Protein AF-A0A183ALU9-F1 (afdb_monomer_lite)

Radius of gyration: 61.9 Å; chains: 1; bounding box: 111×71×195 Å

Secondary structure (DSSP, 8-state):
-PPPTTHHHHHHHHTTTS--------HHHHHHHHHHHHHHHHHHHHHHHHHHHHHHHHHHHHHHHHHHHHHHHHHHHHHHHHHHHHHHHHT-----HHHHHHHHHHHHHHHHHHHHHHHHHHHHHHHHHHHHHHHHHHHHHHHHHHHHHHHHHHHHHHHHHHHHHHHHHHHHHHHHHHHHHHHHHHHHHHHHHHTT--HHHHTTS-HHHHHHHHHHHHHHHHHSHHHHHHHHHHHHHHHHHHHHHHHHHHHHHHHHHHHHHHHHHHHHHHHHT-

Structure (mmCIF, N/CA/C/O backbone):
data_AF-A0A183ALU9-F1
#
_entry.id   AF-A0A183ALU9-F1
#
loop_
_atom_site.group_PDB
_atom_site.id
_atom_site.type_symbol
_atom_site.label_atom_id
_atom_site.label_alt_id
_atom_site.label_comp_id
_atom_site.label_asym_id
_atom_site.label_entity_id
_atom_site.label_seq_id
_atom_site.pdbx_PDB_ins_code
_atom_site.Cartn_x
_atom_site.Cartn_y
_atom_site.Cartn_z
_atom_site.occupancy
_atom_site.B_iso_or_equiv
_atom_site.auth_seq_id
_atom_site.auth_comp_id
_atom_site.auth_asym_id
_atom_site.auth_atom_id
_atom_site.pdbx_PDB_model_num
ATOM 1 N N . MET A 1 1 ? 22.918 58.499 1.611 1.00 43.59 1 MET A N 1
ATOM 2 C CA . MET A 1 1 ? 22.150 57.280 1.946 1.00 43.59 1 MET A CA 1
ATOM 3 C C . MET A 1 1 ? 20.763 57.435 1.345 1.00 43.59 1 MET A C 1
ATOM 5 O O . MET A 1 1 ? 19.939 58.130 1.920 1.00 43.59 1 MET A O 1
ATOM 9 N N . ALA A 1 2 ? 20.558 56.915 0.135 1.00 44.44 2 ALA A N 1
ATOM 10 C CA . ALA A 1 2 ? 19.303 57.046 -0.601 1.00 44.44 2 ALA A CA 1
ATOM 11 C C . ALA A 1 2 ? 18.531 55.725 -0.492 1.00 44.44 2 ALA A C 1
ATOM 13 O O . ALA A 1 2 ? 19.037 54.677 -0.888 1.00 44.44 2 ALA A O 1
ATOM 14 N N . LEU A 1 3 ? 17.349 55.781 0.120 1.00 47.62 3 LEU A N 1
ATOM 15 C CA . LEU A 1 3 ? 16.439 54.650 0.283 1.00 47.62 3 LEU A CA 1
ATOM 16 C C . LEU A 1 3 ? 15.726 54.332 -1.040 1.00 47.62 3 LEU A C 1
ATOM 18 O O . LEU A 1 3 ? 15.347 55.228 -1.791 1.00 47.62 3 LEU A O 1
ATOM 22 N N . HIS A 1 4 ? 15.565 53.034 -1.301 1.00 45.66 4 HIS A N 1
ATOM 23 C CA . HIS A 1 4 ? 15.047 52.450 -2.539 1.00 45.66 4 HIS A CA 1
ATOM 24 C C . HIS A 1 4 ? 13.530 52.719 -2.713 1.00 45.66 4 HIS A C 1
ATOM 26 O O . HIS A 1 4 ? 12.781 52.667 -1.730 1.00 45.66 4 HIS A O 1
ATOM 32 N N . PRO A 1 5 ? 13.030 52.923 -3.948 1.00 51.56 5 PRO A N 1
ATOM 33 C CA . PRO A 1 5 ? 11.625 53.252 -4.242 1.00 51.56 5 PRO A CA 1
ATOM 34 C C . PRO A 1 5 ? 10.581 52.177 -3.874 1.00 51.56 5 PRO A C 1
ATOM 36 O O . PRO A 1 5 ? 9.387 52.458 -3.888 1.00 51.56 5 PRO A O 1
ATOM 39 N N . VAL A 1 6 ? 10.996 50.967 -3.484 1.00 51.94 6 VAL A N 1
ATOM 40 C CA . VAL A 1 6 ? 10.076 49.879 -3.089 1.00 51.94 6 VAL A CA 1
ATOM 41 C C . VAL A 1 6 ? 9.506 50.101 -1.677 1.00 51.94 6 VAL A C 1
ATOM 43 O O . VAL A 1 6 ? 8.371 49.727 -1.389 1.00 51.94 6 VAL A O 1
ATOM 46 N N . THR A 1 7 ? 10.240 50.799 -0.806 1.00 54.75 7 THR A N 1
ATOM 47 C CA . THR A 1 7 ? 9.843 51.043 0.594 1.00 54.75 7 THR A CA 1
ATOM 48 C C . THR A 1 7 ? 8.715 52.072 0.753 1.00 54.75 7 THR A C 1
ATOM 50 O O . THR A 1 7 ? 7.971 52.016 1.727 1.00 54.75 7 THR A O 1
ATOM 53 N N . LEU A 1 8 ? 8.533 52.978 -0.216 1.00 51.47 8 LEU A N 1
ATOM 54 C CA . LEU A 1 8 ? 7.446 53.971 -0.205 1.00 51.47 8 LEU A CA 1
ATOM 55 C C . LEU A 1 8 ? 6.093 53.384 -0.640 1.00 51.47 8 LEU A C 1
ATOM 57 O O . LEU A 1 8 ? 5.051 53.914 -0.263 1.00 51.47 8 LEU A O 1
ATOM 61 N N . CYS A 1 9 ? 6.086 52.263 -1.367 1.00 51.59 9 CYS A N 1
ATOM 62 C CA . CYS A 1 9 ? 4.849 51.635 -1.835 1.00 51.59 9 CYS A CA 1
ATOM 63 C C . CYS A 1 9 ? 4.143 50.825 -0.727 1.00 51.59 9 CYS A C 1
ATOM 65 O O . CYS A 1 9 ? 2.915 50.807 -0.652 1.00 51.59 9 CYS A O 1
ATOM 67 N N . LEU A 1 10 ? 4.900 50.234 0.209 1.00 48.59 10 LEU A N 1
ATOM 68 C CA . LEU A 1 10 ? 4.328 49.468 1.327 1.00 48.59 10 LEU A CA 1
ATOM 69 C C . LEU A 1 10 ? 3.641 50.337 2.398 1.00 48.59 10 LEU A C 1
ATOM 71 O O . LEU A 1 10 ? 2.732 49.861 3.077 1.00 48.59 10 LEU A O 1
ATOM 75 N N . ILE A 1 11 ? 4.008 51.616 2.527 1.00 52.59 11 ILE A N 1
ATOM 76 C CA . ILE A 1 11 ? 3.412 52.519 3.529 1.00 52.59 11 ILE A CA 1
ATOM 77 C C . ILE A 1 11 ? 2.014 53.010 3.094 1.00 52.59 11 ILE A C 1
ATOM 79 O O . ILE A 1 11 ? 1.136 53.205 3.940 1.00 52.59 11 ILE A O 1
ATOM 83 N N . CYS A 1 12 ? 1.743 53.114 1.788 1.00 48.47 12 CYS A N 1
ATOM 84 C CA . CYS A 1 12 ? 0.409 53.476 1.286 1.00 48.47 12 CYS A CA 1
ATOM 85 C C . CYS A 1 12 ? -0.614 52.331 1.382 1.00 48.47 12 CYS A C 1
ATOM 87 O O . CYS A 1 12 ? -1.805 52.584 1.565 1.00 48.47 12 CYS A O 1
ATOM 89 N N . ILE A 1 13 ? -0.174 51.069 1.318 1.00 51.84 13 ILE A N 1
ATOM 90 C CA . ILE A 1 13 ? -1.087 49.919 1.436 1.00 51.84 13 ILE A CA 1
ATOM 91 C C . ILE A 1 13 ? -1.506 49.703 2.900 1.00 51.84 13 ILE A C 1
ATOM 93 O O . ILE A 1 13 ? -2.669 49.410 3.175 1.00 51.84 13 ILE A O 1
ATOM 97 N N . LEU A 1 14 ? -0.608 49.938 3.864 1.00 45.47 14 LEU A N 1
ATOM 98 C CA . LEU A 1 14 ? -0.905 49.723 5.287 1.00 45.47 14 LEU A CA 1
ATOM 99 C C . LEU A 1 14 ? -1.759 50.827 5.936 1.00 45.47 14 LEU A C 1
ATOM 101 O O . LEU A 1 14 ? -2.336 50.600 6.996 1.00 45.47 14 LEU A O 1
ATOM 105 N N . THR A 1 15 ? -1.910 51.991 5.301 1.00 44.50 15 THR A N 1
ATOM 106 C CA . THR A 1 15 ? -2.751 53.091 5.816 1.00 44.50 15 THR A CA 1
ATOM 107 C C . THR A 1 15 ? -4.199 53.053 5.320 1.00 44.50 15 THR A C 1
ATOM 109 O O . THR A 1 15 ? -5.054 53.718 5.901 1.00 44.50 15 THR A O 1
ATOM 112 N N . SER A 1 16 ? -4.518 52.214 4.327 1.00 41.03 16 SER A N 1
ATOM 113 C CA . SER A 1 16 ? -5.890 52.067 3.810 1.00 41.03 16 SER A CA 1
ATOM 114 C C . SER A 1 16 ? -6.729 51.013 4.550 1.00 41.03 16 SER A C 1
ATOM 116 O O . SER A 1 16 ? -7.928 50.914 4.313 1.00 41.03 16 SER A O 1
ATOM 118 N N . SER A 1 17 ? -6.138 50.255 5.484 1.00 42.44 17 SER A N 1
ATOM 119 C CA . SER A 1 17 ? -6.827 49.172 6.215 1.00 42.44 17 SER A CA 1
ATOM 120 C C . SER A 1 17 ? -7.509 49.620 7.520 1.00 42.44 17 SER A C 1
ATOM 122 O O . SER A 1 17 ? -7.957 48.799 8.316 1.00 42.44 17 SER A O 1
ATOM 124 N N . ALA A 1 18 ? -7.597 50.929 7.772 1.00 48.00 18 ALA A N 1
ATOM 125 C CA . ALA A 1 18 ? -8.164 51.470 9.004 1.00 48.00 18 ALA A CA 1
ATOM 126 C C . ALA A 1 18 ? -9.236 52.527 8.726 1.00 48.00 18 ALA A C 1
ATOM 128 O O . ALA A 1 18 ? -9.035 53.701 9.032 1.00 48.00 18 ALA A O 1
ATOM 129 N N . ARG A 1 19 ? -10.386 52.114 8.171 1.00 44.53 19 ARG A N 1
ATOM 130 C CA . ARG A 1 19 ? -11.695 52.753 8.417 1.00 44.53 19 ARG A CA 1
ATOM 131 C C . ARG A 1 19 ? -12.842 52.021 7.713 1.00 44.53 19 ARG A C 1
ATOM 133 O O . ARG A 1 19 ? -12.725 51.690 6.544 1.00 44.53 19 ARG A O 1
ATOM 140 N N . LEU A 1 20 ? -13.966 51.950 8.440 1.00 40.62 20 LEU A N 1
ATOM 141 C CA . LEU A 1 20 ? -15.349 51.650 8.019 1.00 40.62 20 LEU A CA 1
ATOM 142 C C . LEU A 1 20 ? -15.700 50.150 8.058 1.00 40.62 20 LEU A C 1
ATOM 144 O O . LEU A 1 20 ? -15.260 49.377 7.223 1.00 40.62 20 LEU A O 1
ATOM 148 N N . SER A 1 21 ? -16.372 49.626 9.092 1.00 40.91 21 SER A N 1
ATOM 149 C CA . SER A 1 21 ? -17.742 49.931 9.557 1.00 40.91 21 SER A CA 1
ATOM 150 C C . SER A 1 21 ? -18.782 49.928 8.430 1.00 40.91 21 SER A C 1
ATOM 152 O O . SER A 1 21 ? -18.992 50.949 7.792 1.00 40.91 21 SER A O 1
ATOM 154 N N . SER A 1 22 ? -19.455 48.781 8.297 1.00 47.12 22 SER A N 1
ATOM 155 C CA . SER A 1 22 ? -20.915 48.601 8.196 1.00 47.12 22 SER A CA 1
ATOM 156 C C . SER A 1 22 ? -21.730 49.443 7.188 1.00 47.12 22 SER A C 1
ATOM 158 O O . SER A 1 22 ? -21.921 50.635 7.400 1.00 47.12 22 SER A O 1
ATOM 160 N N . GLN A 1 23 ? -22.392 48.721 6.258 1.00 42.75 23 GLN A N 1
ATOM 161 C CA . GLN A 1 23 ? -23.492 49.082 5.318 1.00 42.75 23 GLN A CA 1
ATOM 162 C C . GLN A 1 23 ? -23.099 49.587 3.910 1.00 42.75 23 GLN A C 1
ATOM 164 O O . GLN A 1 23 ? -22.054 50.204 3.751 1.00 42.75 23 GLN A O 1
ATOM 169 N N . PRO A 1 24 ? -24.001 49.499 2.906 1.00 47.06 24 PRO A N 1
ATOM 170 C CA . PRO A 1 24 ? -24.775 48.363 2.401 1.00 47.06 24 PRO A CA 1
ATOM 171 C C . PRO A 1 24 ? -24.293 47.960 0.979 1.00 47.06 24 PRO A C 1
ATOM 173 O O . PRO A 1 24 ? -23.381 48.546 0.407 1.00 47.06 24 PRO A O 1
ATOM 176 N N . ILE A 1 25 ? -24.891 46.915 0.413 1.00 55.22 25 ILE A N 1
ATOM 177 C CA . ILE A 1 25 ? -24.495 46.218 -0.824 1.00 55.22 25 ILE A CA 1
ATOM 178 C C . ILE A 1 25 ? -24.412 47.172 -2.046 1.00 55.22 25 ILE A C 1
ATOM 180 O O . ILE A 1 25 ? -25.435 47.626 -2.554 1.00 55.22 25 ILE A O 1
ATOM 184 N N . ASN A 1 26 ? -23.199 47.423 -2.565 1.00 52.62 26 ASN A N 1
ATOM 185 C CA . ASN A 1 26 ? -22.946 48.133 -3.831 1.00 52.62 26 ASN A CA 1
ATOM 186 C C . ASN A 1 26 ? -22.826 47.128 -4.994 1.00 52.62 26 ASN A C 1
ATOM 188 O O . ASN A 1 26 ? -21.734 46.708 -5.374 1.00 52.62 26 ASN A O 1
ATOM 192 N N . VAL A 1 27 ? -23.973 46.708 -5.534 1.00 56.44 27 VAL A N 1
ATOM 193 C CA . VAL A 1 27 ? -24.065 45.705 -6.616 1.00 56.44 27 VAL A CA 1
ATOM 194 C C . VAL A 1 27 ? -23.422 46.199 -7.925 1.00 56.44 27 VAL A C 1
ATOM 196 O O . VAL A 1 27 ? -22.842 45.407 -8.659 1.00 56.44 27 VAL A O 1
ATOM 199 N N . ASN A 1 28 ? -23.454 47.509 -8.198 1.00 61.94 28 ASN A N 1
ATOM 200 C CA . ASN A 1 28 ? -23.016 48.087 -9.476 1.00 61.94 28 ASN A CA 1
ATOM 201 C C . ASN A 1 28 ? -21.479 48.162 -9.609 1.00 61.94 28 ASN A C 1
ATOM 203 O O . ASN A 1 28 ? -20.918 47.848 -10.657 1.00 61.94 28 ASN A O 1
ATOM 207 N N . GLY A 1 29 ? -20.779 48.513 -8.523 1.00 59.56 29 GLY A N 1
ATOM 208 C CA . GLY A 1 29 ? -19.311 48.518 -8.497 1.00 59.56 29 GLY A CA 1
ATOM 209 C C . GLY A 1 29 ? -18.708 47.114 -8.605 1.00 59.56 29 GLY A C 1
ATOM 210 O O . GLY A 1 29 ? -17.723 46.919 -9.313 1.00 59.56 29 GLY A O 1
ATOM 211 N N . ASN A 1 30 ? -19.339 46.117 -7.974 1.00 65.19 30 ASN A N 1
ATOM 212 C CA . ASN A 1 30 ? -18.908 44.722 -8.089 1.00 65.19 30 ASN A CA 1
ATOM 213 C C . ASN A 1 30 ? -19.068 44.182 -9.516 1.00 65.19 30 ASN A C 1
ATOM 215 O O . ASN A 1 30 ? -18.160 43.523 -10.010 1.00 65.19 30 ASN A O 1
ATOM 219 N N . GLN A 1 31 ? -20.152 44.526 -10.216 1.00 71.31 31 GLN A N 1
ATOM 220 C CA . GLN A 1 31 ? -20.369 44.099 -11.604 1.00 71.31 31 GLN A CA 1
ATOM 221 C C . GLN A 1 31 ? -19.330 44.674 -12.579 1.00 71.31 31 GLN A C 1
ATOM 223 O O . GLN A 1 31 ? -18.844 43.972 -13.465 1.00 71.31 31 GLN A O 1
ATOM 228 N N . GLN A 1 32 ? -18.944 45.941 -12.408 1.00 75.06 32 GLN A N 1
ATOM 229 C CA . GLN A 1 32 ? -17.896 46.556 -13.230 1.00 75.06 32 GLN A CA 1
ATOM 230 C C . GLN A 1 32 ? -16.505 45.985 -12.925 1.00 75.06 32 GLN A C 1
ATOM 232 O O . GLN A 1 32 ? -15.699 45.798 -13.841 1.00 75.06 32 GLN A O 1
ATOM 237 N N . LEU A 1 33 ? -16.222 45.673 -11.657 1.00 73.56 33 LEU A N 1
ATOM 238 C CA . LEU A 1 33 ? -14.985 45.001 -11.259 1.00 73.56 33 LEU A CA 1
ATOM 239 C C . LEU A 1 33 ? -14.913 43.574 -11.814 1.00 73.56 33 LEU A C 1
ATOM 241 O O . LEU A 1 33 ? -13.861 43.171 -12.299 1.00 73.56 33 LEU A O 1
ATOM 245 N N . GLU A 1 34 ? -16.020 42.832 -11.814 1.00 74.88 34 GLU A N 1
ATOM 246 C CA . GLU A 1 34 ? -16.100 41.506 -12.436 1.00 74.88 34 GLU A CA 1
ATOM 247 C C . GLU A 1 34 ? -15.897 41.565 -13.955 1.00 74.88 34 GLU A C 1
ATOM 249 O O . GLU A 1 34 ? -15.128 40.769 -14.494 1.00 74.88 34 GLU A O 1
ATOM 254 N N . TYR A 1 35 ? -16.492 42.542 -14.648 1.00 80.19 35 TYR A N 1
ATOM 255 C CA . TYR A 1 35 ? -16.272 42.735 -16.087 1.00 80.19 35 TYR A CA 1
ATOM 256 C C . TYR A 1 35 ? -14.812 43.090 -16.408 1.00 80.19 35 TYR A C 1
ATOM 258 O O . TYR A 1 35 ? -14.227 42.579 -17.364 1.00 80.19 35 TYR A O 1
ATOM 266 N N . SER A 1 36 ? -14.195 43.933 -15.577 1.00 78.31 36 SER A N 1
ATOM 267 C CA . SER A 1 36 ? -12.796 44.341 -15.739 1.00 78.31 36 SER A CA 1
ATOM 268 C C . SER A 1 36 ? -11.837 43.176 -15.481 1.00 78.31 36 SER A C 1
ATOM 270 O O . SER A 1 36 ? -10.928 42.959 -16.276 1.00 78.31 36 SER A O 1
ATOM 272 N N . ARG A 1 37 ? -12.101 42.359 -14.452 1.00 82.31 37 ARG A N 1
ATOM 273 C CA . ARG A 1 37 ? -11.368 41.110 -14.171 1.00 82.31 37 ARG A CA 1
ATOM 274 C C . ARG A 1 37 ? -11.532 40.069 -15.277 1.00 82.31 37 ARG A C 1
ATOM 276 O O . ARG A 1 37 ? -10.581 39.370 -15.615 1.00 82.31 37 ARG A O 1
ATOM 283 N N . GLY A 1 38 ? -12.723 39.974 -15.868 1.00 85.69 38 GLY A N 1
ATOM 284 C CA . GLY A 1 38 ? -12.971 39.113 -17.023 1.00 85.69 38 GLY A CA 1
ATOM 285 C C . GLY A 1 38 ? -12.124 39.518 -18.231 1.00 85.69 38 GLY A C 1
ATOM 286 O O . GLY A 1 38 ? -11.485 38.667 -18.849 1.00 85.69 38 GLY A O 1
ATOM 287 N N . ASN A 1 39 ? -12.061 40.817 -18.529 1.00 88.44 39 ASN A N 1
ATOM 288 C CA . ASN A 1 39 ? -11.239 41.344 -19.620 1.00 88.44 39 ASN A CA 1
ATOM 289 C C . ASN A 1 39 ? -9.738 41.189 -19.352 1.00 88.44 39 ASN A C 1
ATOM 291 O O . ASN A 1 39 ? -9.000 40.825 -20.265 1.00 88.44 39 ASN A O 1
ATOM 295 N N . GLU A 1 40 ? -9.296 41.410 -18.114 1.00 87.50 40 GLU A N 1
ATOM 296 C CA . GLU A 1 40 ? -7.919 41.158 -17.680 1.00 87.50 40 GLU A CA 1
ATOM 297 C C . GLU A 1 40 ? -7.532 39.696 -17.936 1.00 87.50 40 GLU A C 1
ATOM 299 O O . GLU A 1 40 ? -6.566 39.436 -18.646 1.00 87.50 40 GLU A O 1
ATOM 304 N N . CYS A 1 41 ? -8.370 38.740 -17.526 1.00 88.75 41 CYS A N 1
ATOM 305 C CA . CYS A 1 41 ? -8.144 37.313 -17.767 1.00 88.75 41 CYS A CA 1
ATOM 306 C C . CYS A 1 41 ? -8.113 36.936 -19.267 1.00 88.75 41 CYS A C 1
ATOM 308 O O . CYS A 1 41 ? -7.410 36.009 -19.680 1.00 88.75 41 CYS A O 1
ATOM 310 N N . VAL A 1 42 ? -8.886 37.621 -20.118 1.00 93.62 42 VAL A N 1
ATOM 311 C CA . VAL A 1 42 ? -8.844 37.417 -21.580 1.00 93.62 42 VAL A CA 1
ATOM 312 C C . VAL A 1 42 ? -7.543 37.962 -22.173 1.00 93.62 42 VAL A C 1
ATOM 314 O O . VAL A 1 42 ? -6.918 37.290 -22.995 1.00 93.62 42 VAL A O 1
ATOM 317 N N . LEU A 1 43 ? -7.119 39.155 -21.754 1.00 91.25 43 LEU A N 1
ATOM 318 C CA . LEU A 1 43 ? -5.875 39.770 -22.215 1.00 91.25 43 LEU A CA 1
ATOM 319 C C . LEU A 1 43 ? -4.652 38.986 -21.740 1.00 91.25 43 LEU A C 1
ATOM 321 O O . LEU A 1 43 ? -3.745 38.757 -22.535 1.00 91.25 43 LEU A O 1
ATOM 325 N N . GLU A 1 44 ? -4.654 38.498 -20.500 1.00 91.62 44 GLU A N 1
ATOM 326 C CA . GLU A 1 44 ? -3.613 37.613 -19.982 1.00 91.62 44 GLU A CA 1
ATOM 327 C C . GLU A 1 44 ? -3.494 36.355 -20.836 1.00 91.62 44 GLU A C 1
ATOM 329 O O . GLU A 1 44 ? -2.402 36.046 -21.309 1.00 91.62 44 GLU A O 1
ATOM 334 N N . ARG A 1 45 ? -4.605 35.662 -21.123 1.00 93.56 45 ARG A N 1
ATOM 335 C CA . ARG A 1 45 ? -4.585 34.494 -22.020 1.00 93.56 45 ARG A CA 1
ATOM 336 C C . ARG A 1 45 ? -4.019 34.839 -23.394 1.00 93.56 45 ARG A C 1
ATOM 338 O O . ARG A 1 45 ? -3.184 34.103 -23.910 1.00 93.56 45 ARG A O 1
ATOM 345 N N . ARG A 1 46 ? -4.404 35.985 -23.958 1.00 95.25 46 ARG A N 1
ATOM 346 C CA . ARG A 1 46 ? -3.905 36.421 -25.265 1.00 95.25 46 ARG A CA 1
ATOM 347 C C . ARG A 1 46 ? -2.406 36.733 -25.257 1.00 95.25 46 ARG A C 1
ATOM 349 O O . ARG A 1 46 ? -1.723 36.445 -26.236 1.00 95.25 46 ARG A O 1
ATOM 356 N N . VAL A 1 47 ? -1.890 37.304 -24.172 1.00 94.81 47 VAL A N 1
ATOM 357 C CA . VAL A 1 47 ? -0.453 37.560 -23.991 1.00 94.81 47 VAL A CA 1
ATOM 358 C C . VAL A 1 47 ? 0.323 36.249 -23.878 1.00 94.81 47 VAL A C 1
ATOM 360 O O . VAL A 1 47 ? 1.379 36.129 -24.500 1.00 94.81 47 VAL A O 1
ATOM 363 N N . HIS A 1 48 ? -0.206 35.255 -23.160 1.00 94.50 48 HIS A N 1
ATOM 364 C CA . HIS A 1 48 ? 0.408 33.926 -23.082 1.00 94.50 48 HIS A CA 1
ATOM 365 C C . HIS A 1 48 ? 0.439 33.249 -24.461 1.00 94.50 48 HIS A C 1
ATOM 367 O O . HIS A 1 48 ? 1.510 32.859 -24.913 1.00 94.50 48 HIS A O 1
ATOM 373 N N . GLU A 1 49 ? -0.680 33.234 -25.194 1.00 96.19 49 GLU A N 1
ATOM 374 C CA . GLU A 1 49 ? -0.737 32.685 -26.559 1.00 96.19 49 GLU A CA 1
ATOM 375 C C . GLU A 1 49 ? 0.271 33.350 -27.509 1.00 96.19 49 GLU A C 1
ATOM 377 O O . GLU A 1 49 ? 0.949 32.680 -28.287 1.00 96.19 49 GLU A O 1
ATOM 382 N N . LEU A 1 50 ? 0.371 34.682 -27.486 1.00 94.94 50 LEU A N 1
ATOM 383 C CA . LEU A 1 50 ? 1.320 35.404 -28.336 1.00 94.94 50 LEU A CA 1
ATOM 384 C C . LEU A 1 50 ? 2.773 35.140 -27.927 1.00 94.94 50 LEU A C 1
ATOM 386 O O . LEU A 1 50 ? 3.637 35.071 -28.800 1.00 94.94 50 LEU A O 1
ATOM 390 N N . SER A 1 51 ? 3.036 34.955 -26.633 1.00 95.12 51 SER A N 1
ATOM 391 C CA . SER A 1 51 ? 4.366 34.609 -26.120 1.00 95.12 51 SER A CA 1
ATOM 392 C C . SER A 1 51 ? 4.784 33.202 -26.548 1.00 95.12 51 SER A C 1
ATOM 394 O O . SER A 1 51 ? 5.902 33.023 -27.032 1.00 95.12 51 SER A O 1
ATOM 396 N N . ASP A 1 52 ? 3.873 32.231 -26.473 1.00 95.56 52 ASP A N 1
ATOM 397 C CA . ASP A 1 52 ? 4.108 30.862 -26.939 1.00 95.56 52 ASP A CA 1
ATOM 398 C C . ASP A 1 52 ? 4.345 30.825 -28.453 1.00 95.56 52 ASP A C 1
ATOM 400 O O . ASP A 1 52 ? 5.288 30.194 -28.934 1.00 95.56 52 ASP A O 1
ATOM 404 N N . ASN A 1 53 ? 3.541 31.564 -29.222 1.00 96.44 53 ASN A N 1
ATOM 405 C CA . ASN A 1 53 ? 3.718 31.679 -30.669 1.00 96.44 53 ASN A CA 1
ATOM 406 C C . ASN A 1 53 ? 5.057 32.328 -31.041 1.00 96.44 53 ASN A C 1
ATOM 408 O O . ASN A 1 53 ? 5.728 31.862 -31.963 1.00 96.44 53 ASN A O 1
ATOM 412 N N . LEU A 1 54 ? 5.471 33.375 -30.320 1.00 95.94 54 LEU A N 1
ATOM 413 C CA . LEU A 1 54 ? 6.769 34.014 -30.526 1.00 95.94 54 LEU A CA 1
ATOM 414 C C . LEU A 1 54 ? 7.918 33.047 -30.223 1.00 95.94 54 LEU A C 1
ATOM 416 O O . LEU A 1 54 ? 8.856 32.951 -31.014 1.00 95.94 54 LEU A O 1
ATOM 420 N N . MET A 1 55 ? 7.833 32.307 -29.116 1.00 96.00 55 MET A N 1
ATOM 421 C CA . MET A 1 55 ? 8.836 31.310 -28.740 1.00 96.00 55 MET A CA 1
ATOM 422 C C . MET A 1 55 ? 8.938 30.200 -29.795 1.00 96.00 55 MET A C 1
ATOM 424 O O . MET A 1 55 ? 10.037 29.853 -30.231 1.00 96.00 55 MET A O 1
ATOM 428 N N . ASN A 1 56 ? 7.801 29.694 -30.276 1.00 96.00 56 ASN A N 1
ATOM 429 C CA . ASN A 1 56 ? 7.760 28.681 -31.331 1.00 96.00 56 ASN A CA 1
ATOM 430 C C . ASN A 1 56 ? 8.366 29.190 -32.645 1.00 96.00 56 ASN A C 1
ATOM 432 O O . ASN A 1 56 ? 9.173 28.493 -33.259 1.00 96.00 56 ASN A O 1
ATOM 436 N N . ALA A 1 57 ? 8.046 30.421 -33.052 1.00 95.38 57 ALA A N 1
ATOM 437 C CA . ALA A 1 57 ? 8.636 31.034 -34.239 1.00 95.38 57 ALA A CA 1
ATOM 438 C C . ALA A 1 57 ? 10.159 31.213 -34.095 1.00 95.38 57 ALA A C 1
ATOM 440 O O . ALA A 1 57 ? 10.906 30.943 -35.032 1.00 95.38 57 ALA A O 1
ATOM 441 N N . GLN A 1 58 ? 10.645 31.605 -32.913 1.00 96.19 58 GLN A N 1
ATOM 442 C CA . GLN A 1 58 ? 12.082 31.716 -32.639 1.00 96.19 58 GLN A CA 1
ATOM 443 C C . GLN A 1 58 ? 12.801 30.363 -32.701 1.00 96.19 58 GLN A C 1
ATOM 445 O O . GLN A 1 58 ? 13.919 30.289 -33.214 1.00 96.19 58 GLN A O 1
ATOM 450 N N . LEU A 1 59 ? 12.177 29.290 -32.206 1.00 95.25 59 LEU A N 1
ATOM 451 C CA . LEU A 1 59 ? 12.722 27.936 -32.324 1.00 95.25 59 LEU A CA 1
ATOM 452 C C . LEU A 1 59 ? 12.792 27.488 -33.788 1.00 95.25 59 LEU A C 1
ATOM 454 O O . LEU A 1 59 ? 13.839 27.014 -34.222 1.00 95.25 59 LEU A O 1
ATOM 458 N N . GLN A 1 60 ? 11.735 27.730 -34.564 1.00 96.00 60 GLN A N 1
ATOM 459 C CA . GLN A 1 60 ? 11.712 27.414 -35.994 1.00 96.00 60 GLN A CA 1
ATOM 460 C C . GLN A 1 60 ? 12.780 28.178 -36.782 1.00 96.00 60 GLN A C 1
ATOM 462 O O . GLN A 1 60 ? 13.446 27.587 -37.628 1.00 96.00 60 GLN A O 1
ATOM 467 N N . ILE A 1 61 ? 12.990 29.467 -36.489 1.00 96.06 61 ILE A N 1
ATOM 468 C CA . ILE A 1 61 ? 14.061 30.256 -37.117 1.00 96.06 61 ILE A CA 1
ATOM 469 C C . ILE A 1 61 ? 15.423 29.626 -36.822 1.00 96.06 61 ILE A C 1
ATOM 471 O O . ILE A 1 61 ? 16.201 29.404 -37.746 1.00 96.06 61 ILE A O 1
ATOM 475 N N . ARG A 1 62 ? 15.693 29.261 -35.563 1.00 95.50 62 ARG A N 1
ATOM 476 C CA . ARG A 1 62 ? 16.959 28.614 -35.185 1.00 95.50 62 ARG A CA 1
ATOM 477 C C . ARG A 1 62 ? 17.159 27.269 -35.879 1.00 95.50 62 ARG A C 1
ATOM 479 O O . ARG A 1 62 ? 18.281 26.943 -36.256 1.00 95.50 62 ARG A O 1
ATOM 486 N N . ASP A 1 63 ? 16.101 26.484 -36.050 1.00 95.75 63 ASP A N 1
ATOM 487 C CA . ASP A 1 63 ? 16.180 25.210 -36.767 1.00 95.75 63 ASP A CA 1
ATOM 488 C C . ASP A 1 63 ? 16.453 25.411 -38.261 1.00 95.75 63 ASP A C 1
ATOM 490 O O . ASP A 1 63 ? 17.322 24.738 -38.818 1.00 95.75 63 ASP A O 1
ATOM 494 N N . LEU A 1 64 ? 15.794 26.381 -38.899 1.00 94.75 64 LEU A N 1
ATOM 495 C CA . LEU A 1 64 ? 16.045 26.730 -40.299 1.00 94.75 64 LEU A CA 1
ATOM 496 C C . LEU A 1 64 ? 17.460 27.286 -40.511 1.00 94.75 64 LEU A C 1
ATOM 498 O O . LEU A 1 64 ? 18.114 26.934 -41.491 1.00 94.75 64 LEU A O 1
ATOM 502 N N . GLU A 1 65 ? 17.973 28.102 -39.588 1.00 95.12 65 GLU A N 1
ATOM 503 C CA . GLU A 1 65 ? 19.356 28.595 -39.623 1.00 95.12 65 GLU A CA 1
ATOM 504 C C . GLU A 1 65 ? 20.371 27.447 -39.546 1.00 95.12 65 GLU A C 1
ATOM 506 O O . GLU A 1 65 ? 21.344 27.435 -40.305 1.00 95.12 65 GLU A O 1
ATOM 511 N N . ARG A 1 66 ? 20.128 26.447 -38.686 1.00 94.56 66 ARG A N 1
ATOM 512 C CA . ARG A 1 66 ? 20.967 25.239 -38.607 1.00 94.56 66 ARG A CA 1
ATOM 513 C C . ARG A 1 66 ? 20.924 24.437 -39.902 1.00 94.56 66 ARG A C 1
ATOM 515 O O . ARG A 1 66 ? 21.979 24.060 -40.408 1.00 94.56 66 ARG A O 1
ATOM 522 N N . GLN A 1 67 ? 19.733 24.210 -40.455 1.00 94.38 67 GLN A N 1
ATOM 523 C CA . GLN A 1 67 ? 19.572 23.487 -41.720 1.00 94.38 67 GLN A CA 1
ATOM 524 C C . GLN A 1 67 ? 20.290 24.201 -42.872 1.00 94.38 67 GLN A C 1
ATOM 526 O O . GLN A 1 67 ? 20.968 23.563 -43.674 1.00 94.38 67 GLN A O 1
ATOM 531 N N . LEU A 1 68 ? 20.201 25.532 -42.935 1.00 94.88 68 LEU A N 1
ATOM 532 C CA . LEU A 1 68 ? 20.854 26.330 -43.970 1.00 94.88 68 LEU A CA 1
ATOM 533 C C . LEU A 1 68 ? 22.382 26.317 -43.818 1.00 94.88 68 LEU A C 1
ATOM 535 O O . LEU A 1 68 ? 23.095 26.189 -44.815 1.00 94.88 68 LEU A O 1
ATOM 539 N N . ALA A 1 69 ? 22.898 26.403 -42.588 1.00 93.06 69 ALA A N 1
ATOM 540 C CA . ALA A 1 69 ? 24.327 26.258 -42.317 1.00 93.06 69 ALA A CA 1
ATOM 541 C C . ALA A 1 69 ? 24.848 24.874 -42.740 1.00 93.06 69 ALA A C 1
ATOM 543 O O . ALA A 1 69 ? 25.893 24.782 -43.384 1.00 93.06 69 ALA A O 1
ATOM 544 N N . GLN A 1 70 ? 24.089 23.816 -42.449 1.00 93.00 70 GLN A N 1
ATOM 545 C CA . GLN A 1 70 ? 24.434 22.455 -42.847 1.00 93.00 70 GLN A CA 1
ATOM 546 C C . GLN A 1 70 ? 24.436 22.287 -44.375 1.00 93.00 70 GLN A C 1
ATOM 548 O O . GLN A 1 70 ? 25.420 21.810 -44.935 1.00 93.00 70 GLN A O 1
ATOM 553 N N . ALA A 1 71 ? 23.401 22.769 -45.066 1.00 91.62 71 ALA A N 1
ATOM 554 C CA . ALA A 1 71 ? 23.326 22.711 -46.527 1.00 91.62 71 ALA A CA 1
ATOM 555 C C . ALA A 1 71 ? 24.463 23.496 -47.210 1.00 91.62 71 ALA A C 1
ATOM 557 O O . ALA A 1 71 ? 24.998 23.065 -48.233 1.00 91.62 71 ALA A O 1
ATOM 558 N N . ARG A 1 72 ? 24.869 24.642 -46.642 1.00 92.94 72 ARG A N 1
ATOM 559 C CA . ARG A 1 72 ? 26.031 25.404 -47.128 1.00 92.94 72 ARG A CA 1
ATOM 560 C C . ARG A 1 72 ? 27.325 24.613 -46.981 1.00 92.94 72 ARG A C 1
ATOM 562 O O . ARG A 1 72 ? 28.075 24.532 -47.948 1.00 92.94 72 ARG A O 1
ATOM 569 N N . HIS A 1 73 ? 27.551 24.005 -45.819 1.00 92.44 73 HIS A N 1
ATOM 570 C CA . HIS A 1 73 ? 28.731 23.180 -45.572 1.00 92.44 73 HIS A CA 1
ATOM 571 C C . HIS A 1 73 ? 28.794 21.974 -46.524 1.00 92.44 73 HIS A C 1
ATOM 573 O O . HIS A 1 73 ? 29.838 21.686 -47.103 1.00 92.44 73 HIS A O 1
ATOM 579 N N . GLU A 1 74 ? 27.673 21.282 -46.738 1.00 89.88 74 GLU A N 1
ATOM 580 C CA . GLU A 1 74 ? 27.590 20.166 -47.688 1.00 89.88 74 GLU A CA 1
ATOM 581 C C . GLU A 1 74 ? 27.882 20.619 -49.129 1.00 89.88 74 GLU A C 1
ATOM 583 O O . GLU A 1 74 ? 28.656 19.976 -49.841 1.00 89.88 74 GLU A O 1
ATOM 588 N N . SER A 1 75 ? 27.323 21.757 -49.554 1.00 90.94 75 SER A N 1
ATOM 589 C CA . SER A 1 75 ? 27.593 22.329 -50.877 1.00 90.94 75 SER A CA 1
ATOM 590 C C . SER A 1 75 ? 29.056 22.743 -51.056 1.00 90.94 75 SER A C 1
ATOM 592 O O . SER A 1 75 ? 29.602 22.580 -52.149 1.00 90.94 75 SER A O 1
ATOM 594 N N . GLU A 1 76 ? 29.684 23.303 -50.022 1.00 91.81 76 GLU A N 1
ATOM 595 C CA . GLU A 1 76 ? 31.094 23.702 -50.039 1.00 91.81 76 GLU A CA 1
ATOM 596 C C . GLU A 1 76 ? 32.002 22.473 -50.140 1.00 91.81 76 GLU A C 1
ATOM 598 O O . GLU A 1 76 ? 32.817 22.397 -51.058 1.00 91.81 76 GLU A O 1
ATOM 603 N N . HIS A 1 77 ? 31.745 21.444 -49.328 1.00 90.69 77 HIS A N 1
ATOM 604 C CA . HIS A 1 77 ? 32.460 20.168 -49.378 1.00 90.69 77 HIS A CA 1
ATOM 605 C C . HIS A 1 77 ? 32.379 19.496 -50.762 1.00 90.69 77 HIS A C 1
ATOM 607 O O . HIS A 1 77 ? 33.377 19.004 -51.290 1.00 90.69 77 HIS A O 1
ATOM 613 N N . VAL A 1 78 ? 31.202 19.501 -51.402 1.00 89.50 78 VAL A N 1
ATOM 614 C CA . VAL A 1 78 ? 31.048 18.985 -52.775 1.00 89.50 78 VAL A CA 1
ATOM 615 C C . VAL A 1 78 ? 31.829 19.828 -53.788 1.00 89.50 78 VAL A C 1
ATOM 617 O O . VAL A 1 78 ? 32.388 19.283 -54.744 1.00 89.50 78 VAL A O 1
ATOM 620 N N . CYS A 1 79 ? 31.870 21.151 -53.610 1.00 86.69 79 CYS A N 1
ATOM 621 C CA . CYS A 1 79 ? 32.623 22.047 -54.485 1.00 86.69 79 CYS A CA 1
ATOM 622 C C . CYS A 1 79 ? 34.134 21.805 -54.366 1.00 86.69 79 CYS A C 1
ATOM 624 O O . CYS A 1 79 ? 34.813 21.711 -55.389 1.00 86.69 79 CYS A O 1
ATOM 626 N N . ASP A 1 80 ? 34.640 21.645 -53.145 1.00 87.44 80 ASP A N 1
ATOM 627 C CA . ASP A 1 80 ? 36.054 21.384 -52.872 1.00 87.44 80 ASP A CA 1
ATOM 628 C C . ASP A 1 80 ? 36.491 20.032 -53.438 1.00 87.44 80 ASP A C 1
ATOM 630 O O . ASP A 1 80 ? 37.428 19.976 -54.234 1.00 87.44 80 ASP A O 1
ATOM 634 N N . MET A 1 81 ? 35.727 18.970 -53.173 1.00 84.94 81 MET A N 1
ATOM 635 C CA . MET A 1 81 ? 35.977 17.643 -53.741 1.00 84.94 81 MET A CA 1
ATOM 636 C C . MET A 1 81 ? 35.981 17.669 -55.281 1.00 84.94 81 MET A C 1
ATOM 638 O O . MET A 1 81 ? 36.829 17.050 -55.924 1.00 84.94 81 MET A O 1
ATOM 642 N N . ARG A 1 82 ? 35.079 18.436 -55.912 1.00 84.19 82 ARG A N 1
ATOM 643 C CA . ARG A 1 82 ? 35.071 18.612 -57.375 1.00 84.19 82 ARG A CA 1
ATOM 644 C C . ARG A 1 82 ? 36.319 19.347 -57.880 1.00 84.19 82 ARG A C 1
ATOM 646 O O . ARG A 1 82 ? 36.844 18.979 -58.932 1.00 84.19 82 ARG A O 1
ATOM 653 N N . ARG A 1 83 ? 36.793 20.378 -57.169 1.00 83.00 83 ARG A N 1
ATOM 654 C CA . ARG A 1 83 ? 38.031 21.091 -57.531 1.00 83.00 83 ARG A CA 1
ATOM 655 C C . ARG A 1 83 ? 39.247 20.177 -57.417 1.00 83.00 83 ARG A C 1
ATOM 657 O O . ARG A 1 83 ? 40.060 20.165 -58.335 1.00 83.00 83 ARG A O 1
ATOM 664 N N . GLU A 1 84 ? 39.344 19.379 -56.357 1.00 79.56 84 GLU A N 1
ATOM 665 C CA . GLU A 1 84 ? 40.433 18.409 -56.174 1.00 79.56 84 GLU A CA 1
ATOM 666 C C . GLU A 1 84 ? 40.489 17.382 -57.315 1.00 79.56 84 GLU A C 1
ATOM 668 O O . GLU A 1 84 ? 41.565 17.112 -57.856 1.00 79.56 84 GLU A O 1
ATOM 673 N N . MET A 1 85 ? 39.331 16.875 -57.747 1.00 73.94 85 MET A N 1
ATOM 674 C CA . MET A 1 85 ? 39.232 15.967 -58.896 1.00 73.94 85 MET A CA 1
ATOM 675 C C . MET A 1 85 ? 39.677 16.635 -60.207 1.00 73.94 85 MET A C 1
ATOM 677 O O . MET A 1 85 ? 40.462 16.060 -60.957 1.00 73.94 85 MET A O 1
ATOM 681 N N . SER A 1 86 ? 39.254 17.879 -60.458 1.00 73.50 86 SER A N 1
ATOM 682 C CA . SER A 1 86 ? 39.630 18.621 -61.671 1.00 73.50 86 SER A CA 1
ATOM 683 C C . SER A 1 86 ? 41.127 18.971 -61.723 1.00 73.50 86 SER A C 1
ATOM 685 O O . SER A 1 86 ? 41.744 18.901 -62.787 1.00 73.50 86 SER A O 1
ATOM 687 N N . VAL A 1 87 ? 41.740 19.300 -60.580 1.00 68.88 87 VAL A N 1
ATOM 688 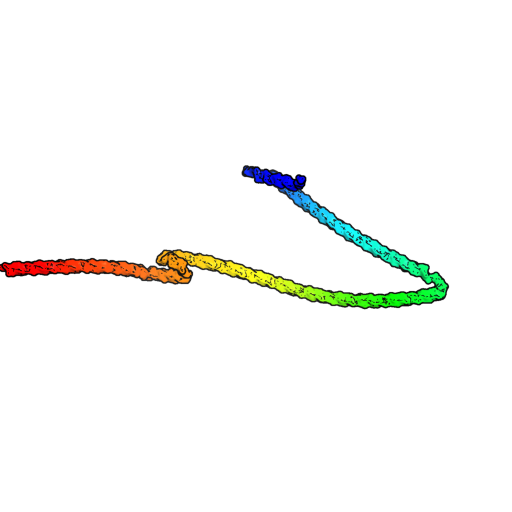C CA . VAL A 1 87 ? 43.189 19.555 -60.480 1.00 68.88 87 VAL A CA 1
ATOM 689 C C . VAL A 1 87 ? 43.995 18.275 -60.710 1.00 68.88 87 VAL A C 1
ATOM 691 O O . VAL A 1 87 ? 45.040 18.319 -61.364 1.00 68.88 87 VAL A O 1
ATOM 694 N N . ARG A 1 88 ? 43.506 17.125 -60.224 1.00 62.84 88 ARG A N 1
ATOM 695 C CA . ARG A 1 88 ? 44.111 15.816 -60.513 1.00 62.84 88 ARG A CA 1
ATOM 696 C C . ARG A 1 88 ? 44.115 15.516 -62.012 1.00 62.84 88 ARG A C 1
ATOM 698 O O . ARG A 1 88 ? 45.148 15.099 -62.521 1.00 62.84 88 ARG A O 1
ATOM 705 N N . GLU A 1 89 ? 43.021 15.783 -62.721 1.00 63.78 89 GLU A N 1
ATOM 706 C CA . GLU A 1 89 ? 42.908 15.536 -64.168 1.00 63.78 89 GLU A CA 1
ATOM 707 C C . GLU A 1 89 ? 43.800 16.460 -65.019 1.00 63.78 89 GLU A C 1
ATOM 709 O O . GLU A 1 89 ? 44.388 16.014 -66.006 1.00 63.78 89 GLU A O 1
ATOM 714 N N . GLY A 1 90 ? 43.960 17.731 -64.627 1.00 60.78 90 GLY A N 1
ATOM 715 C CA . GLY A 1 90 ? 44.718 18.728 -65.398 1.00 60.78 90 GLY A CA 1
ATOM 716 C C . GLY A 1 90 ? 46.245 18.553 -65.405 1.00 60.78 90 GLY A C 1
ATOM 717 O O . GLY A 1 90 ? 46.908 19.036 -66.320 1.00 60.78 90 GLY A O 1
ATOM 718 N N . ASN A 1 91 ? 46.817 17.844 -64.427 1.00 58.31 91 ASN A N 1
ATOM 719 C CA . ASN A 1 91 ? 48.274 17.726 -64.241 1.00 58.31 91 ASN A CA 1
ATOM 720 C C . ASN A 1 91 ? 48.898 16.431 -64.804 1.00 58.31 91 ASN A C 1
ATOM 722 O O . ASN A 1 91 ? 50.067 16.144 -64.531 1.00 58.31 91 ASN A O 1
ATOM 726 N N . LEU A 1 92 ? 48.148 15.614 -65.551 1.00 58.09 92 LEU A N 1
ATOM 727 C CA . LEU A 1 92 ? 48.508 14.202 -65.747 1.00 58.09 92 LEU A CA 1
ATOM 728 C C . LEU A 1 92 ? 49.179 13.804 -67.065 1.00 58.09 92 LEU A C 1
ATOM 730 O O . LEU A 1 92 ? 49.665 12.677 -67.145 1.00 58.09 92 LEU A O 1
ATOM 734 N N . PHE A 1 93 ? 49.280 14.669 -68.074 1.00 57.41 93 PHE A N 1
ATOM 735 C CA . PHE A 1 93 ? 49.734 14.209 -69.392 1.00 57.41 93 PHE A CA 1
ATOM 736 C C . PHE A 1 93 ? 50.817 15.090 -70.014 1.00 57.41 93 PHE A C 1
ATOM 738 O O . PHE A 1 93 ? 50.536 16.047 -70.728 1.00 57.41 93 PHE A O 1
ATOM 745 N N . SER A 1 94 ? 52.079 14.685 -69.832 1.00 61.09 94 SER A N 1
ATOM 746 C CA . SER A 1 94 ? 53.034 14.768 -70.939 1.00 61.09 94 SER A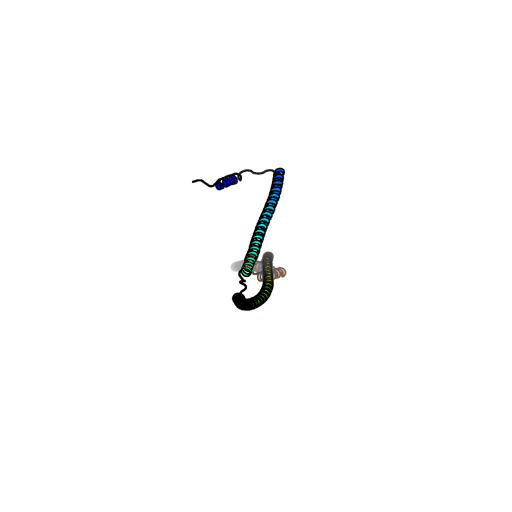 CA 1
ATOM 747 C C . SER A 1 94 ? 52.939 13.449 -71.720 1.00 61.09 94 SER A C 1
ATOM 749 O O . SER A 1 94 ? 52.937 12.381 -71.101 1.00 61.09 94 SER A O 1
ATOM 751 N N . PRO A 1 95 ? 52.795 13.469 -73.058 1.00 69.56 95 PRO A N 1
ATOM 752 C CA . PRO A 1 95 ? 52.518 12.276 -73.862 1.00 69.56 95 PRO A CA 1
ATOM 753 C C . PRO A 1 95 ? 53.795 11.454 -74.106 1.00 69.56 95 PRO A C 1
ATOM 755 O O . PRO A 1 95 ? 54.119 11.086 -75.232 1.00 69.56 95 PRO A O 1
ATOM 758 N N . THR A 1 96 ? 54.550 11.187 -73.043 1.00 80.56 96 THR A N 1
ATOM 759 C CA . THR A 1 96 ? 55.808 10.444 -73.080 1.00 80.56 96 THR A CA 1
ATOM 760 C C . THR A 1 96 ? 55.599 9.090 -72.411 1.00 80.56 96 THR A C 1
ATOM 762 O O . THR A 1 96 ? 55.003 9.004 -71.339 1.00 80.56 96 THR A O 1
ATOM 765 N N . GLU A 1 97 ? 56.135 8.017 -72.994 1.00 84.38 97 GLU A N 1
ATOM 766 C CA . GLU A 1 97 ? 55.980 6.641 -72.492 1.00 84.38 97 GLU A CA 1
ATOM 767 C C . GLU A 1 97 ? 56.359 6.485 -71.004 1.00 84.38 97 GLU A C 1
ATOM 769 O O . GLU A 1 97 ? 55.693 5.771 -70.253 1.00 84.38 97 GLU A O 1
ATOM 774 N N . VAL A 1 98 ? 57.403 7.193 -70.557 1.00 85.69 98 VAL A N 1
ATOM 775 C CA . VAL A 1 98 ? 57.862 7.193 -69.158 1.00 85.69 98 VAL A CA 1
ATOM 776 C C . VAL A 1 98 ? 56.815 7.800 -68.219 1.00 85.69 98 VAL A C 1
ATOM 778 O O . VAL A 1 98 ? 56.553 7.236 -67.159 1.00 85.69 98 VAL A O 1
ATOM 781 N N . ALA A 1 99 ? 56.178 8.906 -68.618 1.00 82.50 99 ALA A N 1
ATOM 782 C CA . ALA A 1 99 ? 55.144 9.567 -67.824 1.00 82.50 99 ALA A CA 1
ATOM 783 C C . ALA A 1 99 ? 53.886 8.696 -67.704 1.00 82.50 99 ALA A C 1
ATOM 785 O O . ALA A 1 99 ? 53.311 8.596 -66.621 1.00 82.50 99 ALA A O 1
ATOM 786 N N . ILE A 1 100 ? 53.519 7.992 -68.782 1.00 84.56 100 ILE A N 1
ATOM 787 C CA . ILE A 1 100 ? 52.407 7.034 -68.787 1.00 84.56 100 ILE A CA 1
ATOM 788 C C . ILE A 1 100 ? 52.712 5.861 -67.848 1.00 84.56 100 ILE A C 1
ATOM 790 O O . ILE A 1 100 ? 51.901 5.545 -66.984 1.00 84.56 100 ILE A O 1
ATOM 794 N N . LYS A 1 101 ? 53.897 5.242 -67.955 1.00 89.00 101 LYS A N 1
ATOM 795 C CA . LYS A 1 101 ? 54.299 4.128 -67.076 1.00 89.00 101 LYS A CA 1
ATOM 796 C C . LYS A 1 101 ? 54.322 4.534 -65.601 1.00 89.00 101 LYS A C 1
ATOM 798 O O . LYS A 1 101 ? 53.874 3.764 -64.755 1.00 89.00 101 LYS A O 1
ATOM 803 N N . GLU A 1 102 ? 54.813 5.731 -65.293 1.00 87.19 102 GLU A N 1
ATOM 804 C CA . GLU A 1 102 ? 54.861 6.237 -63.921 1.00 87.19 102 GLU A CA 1
ATOM 805 C C . GLU A 1 102 ? 53.477 6.610 -63.382 1.00 87.19 102 GLU A C 1
ATOM 807 O O . GLU A 1 102 ? 53.163 6.348 -62.222 1.00 87.19 102 GLU A O 1
ATOM 812 N N . HIS A 1 103 ? 52.602 7.165 -64.221 1.00 85.81 103 HIS A N 1
ATOM 813 C CA . HIS A 1 103 ? 51.207 7.370 -63.850 1.00 85.81 103 HIS A CA 1
ATOM 814 C C . HIS A 1 103 ? 50.502 6.041 -63.555 1.00 85.81 103 HIS A C 1
ATOM 816 O O . HIS A 1 103 ? 49.888 5.913 -62.499 1.00 85.81 103 HIS A O 1
ATOM 822 N N . THR A 1 104 ? 50.671 5.027 -64.408 1.00 89.12 104 THR A N 1
ATOM 823 C CA . THR A 1 104 ? 50.109 3.690 -64.178 1.00 89.12 104 THR A CA 1
ATOM 824 C C . THR A 1 104 ? 50.600 3.087 -62.862 1.00 89.12 104 THR A C 1
ATOM 826 O O . THR A 1 104 ? 49.793 2.548 -62.109 1.00 89.12 104 THR A O 1
ATOM 829 N N . ARG A 1 105 ? 51.896 3.207 -62.534 1.00 92.38 105 ARG A N 1
ATOM 830 C CA . ARG A 1 105 ? 52.425 2.741 -61.238 1.00 92.38 105 ARG A CA 1
ATOM 831 C C . ARG A 1 105 ? 51.776 3.458 -60.058 1.00 92.38 105 ARG A C 1
ATOM 833 O O . ARG A 1 105 ? 51.319 2.777 -59.146 1.00 92.38 105 ARG A O 1
ATOM 840 N N . ARG A 1 106 ? 51.683 4.792 -60.105 1.00 91.94 106 ARG A N 1
ATOM 841 C CA . ARG A 1 106 ? 51.038 5.600 -59.055 1.00 91.94 106 ARG A CA 1
ATOM 842 C C . ARG A 1 106 ? 49.568 5.233 -58.857 1.00 91.94 106 ARG A C 1
ATOM 844 O O . ARG A 1 106 ? 49.126 5.084 -57.724 1.00 91.94 106 ARG A O 1
ATOM 851 N N . VAL A 1 107 ? 48.825 5.035 -59.945 1.00 91.50 107 VAL A N 1
ATOM 852 C CA . VAL A 1 107 ? 47.420 4.605 -59.875 1.00 91.50 107 VAL A CA 1
ATOM 853 C C . VAL A 1 107 ? 47.313 3.213 -59.253 1.00 91.50 107 VAL A C 1
ATOM 855 O O . VAL A 1 107 ? 46.456 2.991 -58.406 1.00 91.50 107 VAL A O 1
ATOM 858 N N . ILE A 1 108 ? 48.198 2.275 -59.609 1.00 94.38 108 ILE A N 1
ATOM 859 C CA . ILE A 1 108 ? 48.195 0.929 -59.017 1.00 94.38 108 ILE A CA 1
ATOM 860 C C . ILE A 1 108 ? 48.456 0.984 -57.505 1.00 94.38 108 ILE A C 1
ATOM 862 O O . ILE A 1 108 ? 47.749 0.302 -56.760 1.00 94.38 108 ILE A O 1
ATOM 866 N N . THR A 1 109 ? 49.432 1.776 -57.047 1.00 94.94 109 THR A N 1
ATOM 867 C CA . THR A 1 109 ? 49.731 1.919 -55.612 1.00 94.94 109 THR A CA 1
ATOM 868 C C . THR A 1 109 ? 48.587 2.594 -54.865 1.00 94.94 109 THR A C 1
ATOM 870 O O . THR A 1 109 ? 48.146 2.067 -53.850 1.00 94.94 109 THR A O 1
ATOM 873 N N . GLU A 1 110 ? 48.027 3.678 -55.408 1.00 95.56 110 GLU A N 1
ATOM 874 C CA . GLU A 1 110 ? 46.881 4.371 -54.806 1.00 95.56 110 GLU A CA 1
ATOM 875 C C . GLU A 1 110 ? 45.653 3.451 -54.723 1.00 95.56 110 GLU A C 1
ATOM 877 O O . GLU A 1 110 ? 45.007 3.364 -53.681 1.00 95.56 110 GLU A O 1
ATOM 882 N N . CYS A 1 111 ? 45.360 2.680 -55.776 1.00 94.88 111 CYS A N 1
ATOM 883 C CA . CYS A 1 111 ? 44.289 1.686 -55.737 1.00 94.88 111 CYS A CA 1
ATOM 884 C C . CYS A 1 111 ? 44.546 0.580 -54.700 1.00 94.88 111 CYS A C 1
ATOM 886 O O . CYS A 1 111 ? 43.594 0.065 -54.119 1.00 94.88 111 CYS A O 1
ATOM 888 N N . ALA A 1 112 ? 45.797 0.166 -54.479 1.00 96.00 112 ALA A N 1
ATOM 889 C CA . ALA A 1 112 ? 46.125 -0.831 -53.461 1.00 96.00 112 ALA A CA 1
ATOM 890 C C . ALA A 1 112 ? 45.922 -0.277 -52.040 1.00 96.00 112 ALA A C 1
ATOM 892 O O . ALA A 1 112 ? 45.268 -0.927 -51.225 1.00 96.00 112 ALA A O 1
ATOM 893 N N . GLU A 1 113 ? 46.395 0.942 -51.778 1.00 96.69 113 GLU A N 1
ATOM 894 C CA . GLU A 1 113 ? 46.206 1.646 -50.503 1.00 96.69 113 GLU A CA 1
ATOM 895 C C . GLU A 1 113 ? 44.721 1.891 -50.202 1.00 96.69 113 GLU A C 1
ATOM 897 O O . GLU A 1 113 ? 44.259 1.643 -49.086 1.00 96.69 113 GLU A O 1
ATOM 902 N N . GLN A 1 114 ? 43.945 2.311 -51.208 1.00 96.75 114 GLN A N 1
ATOM 903 C CA . GLN A 1 114 ? 42.496 2.482 -51.084 1.00 96.75 114 GLN A CA 1
ATOM 904 C C . GLN A 1 114 ? 41.793 1.162 -50.757 1.00 96.75 114 GLN A C 1
ATOM 906 O O . GLN A 1 114 ? 40.945 1.138 -49.870 1.00 96.75 114 GLN A O 1
ATOM 911 N N . ARG A 1 115 ? 42.164 0.049 -51.407 1.00 97.44 115 ARG A N 1
ATOM 912 C CA . ARG A 1 115 ? 41.605 -1.276 -51.080 1.00 97.44 115 ARG A CA 1
ATOM 913 C C . ARG A 1 115 ? 41.917 -1.690 -49.645 1.00 97.44 115 ARG A C 1
ATOM 915 O O . ARG A 1 115 ? 41.035 -2.199 -48.962 1.00 97.44 115 ARG A O 1
ATOM 922 N N . GLU A 1 116 ? 43.141 -1.460 -49.175 1.00 97.62 116 GLU A N 1
ATOM 923 C CA . GLU A 1 116 ? 43.521 -1.763 -47.793 1.00 97.62 116 GLU A CA 1
ATOM 924 C C . GLU A 1 116 ? 42.746 -0.894 -46.790 1.00 97.62 116 GLU A C 1
ATOM 926 O O . GLU A 1 116 ? 42.301 -1.374 -45.745 1.00 97.62 116 GLU A O 1
ATOM 931 N N . LEU A 1 117 ? 42.540 0.387 -47.109 1.00 97.81 117 LEU A N 1
ATOM 932 C CA . LEU A 1 117 ? 41.698 1.270 -46.310 1.00 97.81 117 LEU A CA 1
ATOM 933 C C . LEU A 1 117 ? 40.240 0.793 -46.281 1.00 97.81 117 LEU A C 1
ATOM 935 O O . LEU A 1 117 ? 39.667 0.721 -45.196 1.00 97.81 117 LEU A O 1
ATOM 939 N N . CYS A 1 118 ? 39.660 0.424 -47.427 1.00 97.94 118 CYS A N 1
ATOM 940 C CA . CYS A 1 118 ? 38.312 -0.143 -47.501 1.00 97.94 118 CYS A CA 1
ATOM 941 C C . CYS A 1 118 ? 38.191 -1.400 -46.635 1.00 97.94 118 CYS A C 1
ATOM 943 O O . CYS A 1 118 ? 37.296 -1.458 -45.798 1.00 97.94 118 CYS A O 1
ATOM 945 N N . ALA A 1 119 ? 39.141 -2.336 -46.731 1.00 97.94 119 ALA A N 1
ATOM 946 C CA . ALA A 1 119 ? 39.144 -3.547 -45.911 1.00 97.94 119 ALA A CA 1
ATOM 947 C C . ALA A 1 119 ? 39.185 -3.229 -44.402 1.00 97.94 119 ALA A C 1
ATOM 949 O O . ALA A 1 119 ? 38.448 -3.823 -43.618 1.00 97.94 119 ALA A O 1
ATOM 950 N N . ARG A 1 120 ? 39.995 -2.246 -43.979 1.00 98.31 120 ARG A N 1
ATOM 951 C CA . ARG A 1 120 ? 40.031 -1.780 -42.577 1.00 98.31 120 ARG A CA 1
ATOM 952 C C . ARG A 1 120 ? 38.732 -1.110 -42.128 1.00 98.31 120 ARG A C 1
ATOM 954 O O . ARG A 1 120 ? 38.389 -1.167 -40.949 1.00 98.31 120 ARG A O 1
ATOM 961 N N . LEU A 1 121 ? 38.042 -0.410 -43.023 1.00 98.06 121 LEU A N 1
ATOM 962 C CA . LEU A 1 121 ? 36.755 0.206 -42.708 1.00 98.06 121 LEU A CA 1
ATOM 963 C C . LEU A 1 121 ? 35.648 -0.846 -42.618 1.00 98.06 121 LEU A C 1
ATOM 965 O O . LEU A 1 121 ? 34.830 -0.763 -41.709 1.00 98.06 121 LEU A O 1
ATOM 969 N N . GLU A 1 122 ? 35.658 -1.854 -43.488 1.00 98.00 122 GLU A N 1
ATOM 970 C CA . GLU A 1 122 ? 34.719 -2.979 -43.457 1.00 98.00 122 GLU A CA 1
ATOM 971 C C . GLU A 1 122 ? 34.837 -3.784 -42.160 1.00 98.00 122 GLU A C 1
ATOM 973 O O . GLU A 1 122 ? 33.820 -4.070 -41.527 1.00 98.00 122 GLU A O 1
ATOM 978 N N . THR A 1 123 ? 36.060 -4.086 -41.704 1.00 98.38 123 THR A N 1
ATOM 979 C CA . THR A 1 123 ? 36.260 -4.787 -40.424 1.00 98.38 123 THR A CA 1
ATOM 980 C C . THR A 1 123 ? 35.756 -3.962 -39.247 1.00 98.38 123 THR A C 1
ATOM 982 O O . THR A 1 123 ? 35.004 -4.469 -38.417 1.00 98.38 123 THR A O 1
ATOM 985 N N . ARG A 1 124 ? 36.089 -2.666 -39.202 1.00 98.50 124 ARG A N 1
ATOM 986 C CA . ARG A 1 124 ? 35.584 -1.757 -38.163 1.00 98.50 124 ARG A CA 1
ATOM 987 C C . ARG A 1 124 ? 34.062 -1.654 -38.187 1.00 98.50 124 ARG A C 1
ATOM 989 O O . ARG A 1 124 ? 33.447 -1.635 -37.125 1.00 98.50 124 ARG A O 1
ATOM 996 N N . LEU A 1 125 ? 33.454 -1.593 -39.371 1.00 98.12 125 LEU A N 1
ATOM 997 C CA . LEU A 1 125 ? 32.004 -1.530 -39.518 1.00 98.12 125 LEU A CA 1
ATOM 998 C C . LEU A 1 125 ? 31.360 -2.809 -38.972 1.00 98.12 125 LEU A C 1
ATOM 1000 O O . LEU A 1 125 ? 30.448 -2.714 -38.150 1.00 98.12 125 LEU A O 1
ATOM 1004 N N . ALA A 1 126 ? 31.890 -3.982 -39.328 1.00 98.38 126 ALA A N 1
ATOM 1005 C CA . ALA A 1 126 ? 31.428 -5.268 -38.808 1.00 98.38 126 ALA A CA 1
ATOM 1006 C C . ALA A 1 126 ? 31.552 -5.363 -37.274 1.00 98.38 126 ALA A C 1
ATOM 1008 O O . ALA A 1 126 ? 30.603 -5.764 -36.601 1.00 98.38 126 ALA A O 1
ATOM 1009 N N . GLU A 1 127 ? 32.676 -4.927 -36.699 1.00 98.44 127 GLU A N 1
ATOM 1010 C CA . GLU A 1 127 ? 32.868 -4.882 -35.243 1.00 98.44 127 GLU A CA 1
ATOM 1011 C C . GLU A 1 127 ? 31.864 -3.947 -34.556 1.00 98.44 127 GLU A C 1
ATOM 1013 O O . GLU A 1 127 ? 31.293 -4.287 -33.518 1.00 98.44 127 GLU A O 1
ATOM 1018 N N . THR A 1 128 ? 31.627 -2.759 -35.123 1.00 98.25 128 THR A N 1
ATOM 1019 C CA . THR A 1 128 ? 30.649 -1.815 -34.566 1.00 98.25 128 THR A CA 1
ATOM 1020 C C . THR A 1 128 ? 29.217 -2.328 -34.672 1.00 98.25 128 THR A C 1
ATOM 1022 O O . THR A 1 128 ? 28.457 -2.150 -33.721 1.00 98.25 128 THR A O 1
ATOM 1025 N N . ALA A 1 129 ? 28.866 -3.012 -35.764 1.00 98.25 129 ALA A N 1
ATOM 1026 C CA . ALA A 1 129 ? 27.559 -3.636 -35.942 1.00 98.25 129 ALA A CA 1
ATOM 1027 C C . ALA A 1 129 ? 27.328 -4.744 -34.902 1.00 98.25 129 ALA A C 1
ATOM 1029 O O . ALA A 1 129 ? 26.327 -4.717 -34.192 1.00 98.25 129 ALA A O 1
ATOM 1030 N N . ALA A 1 130 ? 28.306 -5.635 -34.706 1.00 98.25 130 ALA A N 1
ATOM 1031 C CA . ALA A 1 130 ? 28.219 -6.693 -33.699 1.00 98.25 130 ALA A CA 1
ATOM 1032 C C . ALA A 1 130 ? 28.085 -6.137 -32.267 1.00 98.25 130 ALA A C 1
ATOM 1034 O O . ALA A 1 130 ? 27.329 -6.656 -31.441 1.00 98.25 130 ALA A O 1
ATOM 1035 N N . ARG A 1 131 ? 28.798 -5.045 -31.955 1.00 98.44 131 ARG A N 1
ATOM 1036 C CA . ARG A 1 131 ? 28.655 -4.355 -30.664 1.00 98.44 131 ARG A CA 1
ATOM 1037 C C . ARG A 1 131 ? 27.269 -3.739 -30.498 1.00 98.44 131 ARG A C 1
ATOM 1039 O O . ARG A 1 131 ? 26.724 -3.816 -29.400 1.00 98.44 131 ARG A O 1
ATOM 1046 N N . LEU A 1 132 ? 26.712 -3.143 -31.551 1.00 98.31 132 LEU A N 1
ATOM 1047 C CA . LEU A 1 132 ? 25.370 -2.568 -31.520 1.00 98.31 132 LEU A CA 1
ATOM 1048 C C . LEU A 1 132 ? 24.326 -3.649 -31.221 1.00 98.31 132 LEU A C 1
ATOM 1050 O O . LEU A 1 132 ? 23.583 -3.501 -30.253 1.00 98.31 132 LEU A O 1
ATOM 1054 N N . GLU A 1 133 ? 24.345 -4.766 -31.948 1.00 98.25 133 GLU A N 1
ATOM 1055 C CA . GLU A 1 133 ? 23.438 -5.901 -31.720 1.00 98.25 133 GLU A CA 1
ATOM 1056 C C . GLU A 1 133 ? 23.534 -6.424 -30.278 1.00 98.25 133 GLU A C 1
ATOM 1058 O O . GLU A 1 133 ? 22.525 -6.588 -29.589 1.00 98.25 133 GLU A O 1
ATOM 1063 N N . SER A 1 134 ? 24.755 -6.595 -29.762 1.00 98.38 134 SER A N 1
ATOM 1064 C CA . SER A 1 134 ? 24.980 -6.973 -28.361 1.00 98.38 134 SER A CA 1
ATOM 1065 C C . SER A 1 134 ? 24.336 -5.973 -27.389 1.00 98.38 134 SER A C 1
ATOM 1067 O O . SER A 1 134 ? 23.588 -6.366 -26.492 1.00 98.38 134 SER A O 1
ATOM 1069 N N . THR A 1 135 ? 24.527 -4.668 -27.596 1.00 98.25 135 THR A N 1
ATOM 1070 C CA . THR A 1 135 ? 23.897 -3.653 -26.736 1.00 98.25 135 THR A CA 1
ATOM 1071 C C . THR A 1 135 ? 22.374 -3.626 -26.851 1.00 98.25 135 THR A C 1
ATOM 1073 O O . THR A 1 135 ? 21.696 -3.405 -25.847 1.00 98.25 135 THR A O 1
ATOM 1076 N N . GLU A 1 136 ? 21.814 -3.884 -28.033 1.00 98.38 136 GLU A N 1
ATOM 1077 C CA . GLU A 1 136 ? 20.367 -3.964 -28.237 1.00 98.38 136 GLU A CA 1
ATOM 1078 C C . GLU A 1 136 ? 19.756 -5.152 -27.493 1.00 98.38 136 GLU A C 1
ATOM 1080 O O . GLU A 1 136 ? 18.725 -4.987 -26.837 1.00 98.38 136 GLU A O 1
ATOM 1085 N N . THR A 1 137 ? 20.419 -6.313 -27.507 1.00 98.38 137 THR A N 1
ATOM 1086 C CA . THR A 1 137 ? 19.961 -7.493 -26.755 1.00 98.38 137 THR A CA 1
ATOM 1087 C C . THR A 1 137 ? 19.976 -7.254 -25.245 1.00 98.38 137 THR A C 1
ATOM 1089 O O . THR A 1 137 ? 18.978 -7.519 -24.575 1.00 98.38 137 THR A O 1
ATOM 1092 N N . ILE A 1 138 ? 21.050 -6.665 -24.705 1.00 98.31 138 ILE A N 1
ATOM 1093 C CA . ILE A 1 138 ? 21.143 -6.311 -23.278 1.00 98.31 138 ILE A CA 1
ATOM 1094 C C . ILE A 1 138 ? 20.058 -5.293 -22.911 1.00 98.31 138 ILE A C 1
ATOM 1096 O O . ILE A 1 138 ? 19.408 -5.409 -21.873 1.00 98.31 138 ILE A O 1
ATOM 1100 N N . LYS A 1 139 ? 19.822 -4.299 -23.774 1.00 98.50 139 LYS A N 1
ATOM 1101 C CA . LYS A 1 139 ? 18.781 -3.291 -23.559 1.00 98.50 139 LYS A CA 1
ATOM 1102 C C . LYS A 1 139 ? 17.385 -3.910 -23.557 1.00 98.50 139 LYS A C 1
ATOM 1104 O O . LYS A 1 139 ? 16.557 -3.485 -22.759 1.00 98.50 139 LYS A O 1
ATOM 1109 N N . ALA A 1 140 ? 17.109 -4.876 -24.431 1.00 98.44 140 ALA A N 1
ATOM 1110 C CA . ALA A 1 140 ? 15.841 -5.602 -24.431 1.00 98.44 140 ALA A CA 1
ATOM 1111 C C . ALA A 1 140 ? 15.644 -6.371 -23.115 1.00 98.44 140 ALA A C 1
ATOM 1113 O O . ALA A 1 140 ? 14.646 -6.153 -22.440 1.00 98.44 140 ALA A O 1
ATOM 1114 N N . GLN A 1 141 ? 16.646 -7.139 -22.682 1.00 98.44 141 GLN A N 1
ATOM 1115 C CA . GLN A 1 141 ? 16.601 -7.872 -21.410 1.00 98.44 141 GLN A CA 1
ATOM 1116 C C . GLN A 1 141 ? 16.389 -6.947 -20.202 1.00 98.44 141 GLN A C 1
ATOM 1118 O O . GLN A 1 141 ? 15.603 -7.250 -19.308 1.00 98.44 141 GLN A O 1
ATOM 1123 N N . ALA A 1 142 ? 17.065 -5.794 -20.179 1.00 98.38 142 ALA A N 1
ATOM 1124 C CA . ALA A 1 142 ? 16.895 -4.812 -19.115 1.00 98.38 142 ALA A CA 1
ATOM 1125 C C . ALA A 1 142 ? 15.479 -4.212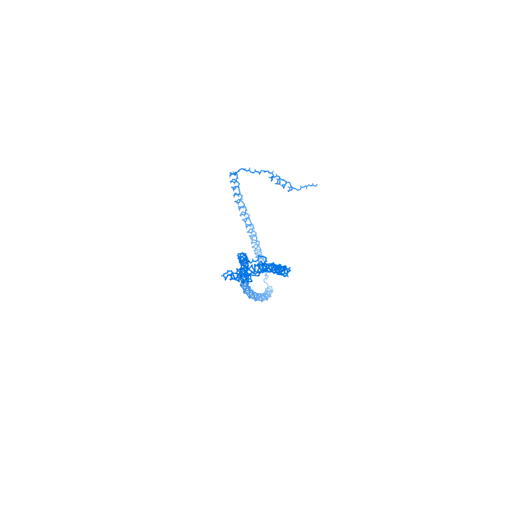 -19.093 1.00 98.38 142 ALA A C 1
ATOM 1127 O O . ALA A 1 142 ? 14.948 -3.971 -18.013 1.00 98.38 142 ALA A O 1
ATOM 1128 N N . ARG A 1 143 ? 14.854 -3.983 -20.259 1.00 98.56 143 ARG A N 1
ATOM 1129 C CA . ARG A 1 143 ? 13.457 -3.518 -20.331 1.00 98.56 143 ARG A CA 1
ATOM 1130 C C . ARG A 1 143 ? 12.495 -4.563 -19.772 1.00 98.56 143 ARG A C 1
ATOM 1132 O O . ARG A 1 143 ? 11.667 -4.205 -18.944 1.00 98.56 143 ARG A O 1
ATOM 1139 N N . ASP A 1 144 ? 12.655 -5.828 -20.154 1.00 98.44 144 ASP A N 1
ATOM 1140 C CA . ASP A 1 144 ? 11.797 -6.917 -19.669 1.00 98.44 144 ASP A CA 1
ATOM 1141 C C . ASP A 1 144 ? 11.871 -7.052 -18.138 1.00 98.44 144 ASP A C 1
ATOM 1143 O O . ASP A 1 144 ? 10.856 -7.244 -17.461 1.00 98.44 144 ASP A O 1
ATOM 1147 N N . GLU A 1 145 ? 13.073 -6.903 -17.574 1.00 98.62 145 GLU A N 1
ATOM 1148 C CA . GLU A 1 145 ? 13.279 -6.938 -16.127 1.00 98.62 145 GLU A CA 1
ATOM 1149 C C . GLU A 1 145 ? 12.670 -5.718 -15.420 1.00 98.62 145 GLU A C 1
ATOM 1151 O O . GLU A 1 145 ? 12.040 -5.872 -14.372 1.00 98.62 145 GLU A O 1
ATOM 1156 N N . ILE A 1 146 ? 12.788 -4.518 -16.001 1.00 98.62 146 ILE A N 1
ATOM 1157 C CA . ILE A 1 146 ? 12.120 -3.313 -15.484 1.00 98.62 146 ILE A CA 1
ATOM 1158 C C . ILE A 1 146 ? 10.605 -3.525 -15.458 1.00 98.62 146 ILE A C 1
ATOM 1160 O O . ILE A 1 146 ? 9.988 -3.337 -14.412 1.00 98.62 146 ILE A O 1
ATOM 1164 N N . GLU A 1 147 ? 10.008 -3.991 -16.555 1.00 98.56 147 GLU A N 1
ATOM 1165 C CA . GLU A 1 147 ? 8.564 -4.241 -16.631 1.00 98.56 147 GLU A CA 1
ATOM 1166 C C . GLU A 1 147 ? 8.100 -5.295 -15.618 1.00 98.56 147 GLU A C 1
ATOM 1168 O O . GLU A 1 147 ? 6.986 -5.223 -15.089 1.00 98.56 147 GLU A O 1
ATOM 1173 N N . ARG A 1 148 ? 8.931 -6.305 -15.337 1.00 98.62 148 ARG A N 1
ATOM 1174 C CA . ARG A 1 148 ? 8.654 -7.302 -14.297 1.00 98.62 148 ARG A CA 1
ATOM 1175 C C . ARG A 1 148 ? 8.654 -6.667 -12.909 1.00 98.62 148 ARG A C 1
ATOM 1177 O O . ARG A 1 148 ? 7.685 -6.830 -12.170 1.00 98.62 148 ARG A O 1
ATOM 1184 N N . VAL A 1 149 ? 9.700 -5.914 -12.577 1.00 98.56 149 VAL A N 1
ATOM 1185 C CA . VAL A 1 149 ? 9.829 -5.235 -11.281 1.00 98.56 149 VAL A CA 1
ATOM 1186 C C . VAL A 1 149 ? 8.724 -4.196 -11.086 1.00 98.56 149 VAL A C 1
ATOM 1188 O O . VAL A 1 149 ? 8.192 -4.076 -9.985 1.00 98.56 149 VAL A O 1
ATOM 1191 N N . GLU A 1 150 ? 8.327 -3.471 -12.130 1.00 98.56 150 GLU A N 1
ATOM 1192 C CA . GLU A 1 150 ? 7.220 -2.513 -12.074 1.00 98.56 150 GLU A CA 1
ATOM 1193 C C . GLU A 1 150 ? 5.889 -3.196 -11.746 1.00 98.56 150 GLU A C 1
ATOM 1195 O O . GLU A 1 150 ? 5.164 -2.723 -10.865 1.00 98.56 150 GLU A O 1
ATOM 1200 N N . ARG A 1 151 ? 5.592 -4.339 -12.381 1.00 98.62 151 ARG A N 1
ATOM 1201 C CA . ARG A 1 151 ? 4.404 -5.153 -12.069 1.00 98.62 151 ARG A CA 1
ATOM 1202 C C . ARG A 1 151 ? 4.414 -5.644 -10.624 1.00 98.62 151 ARG A C 1
ATOM 1204 O O . ARG A 1 151 ? 3.412 -5.481 -9.924 1.00 98.62 151 ARG A O 1
ATOM 1211 N N . ASP A 1 152 ? 5.544 -6.174 -10.162 1.00 98.56 152 ASP A N 1
ATOM 1212 C CA . ASP A 1 152 ? 5.706 -6.624 -8.776 1.00 98.56 152 ASP A CA 1
ATOM 1213 C C . ASP A 1 152 ? 5.513 -5.455 -7.795 1.00 98.56 152 ASP A C 1
ATOM 1215 O O . ASP A 1 152 ? 4.848 -5.586 -6.766 1.00 98.56 152 ASP A O 1
ATOM 1219 N N . ASN A 1 153 ? 6.028 -4.270 -8.133 1.00 98.50 153 ASN A N 1
ATOM 1220 C CA . ASN A 1 153 ? 5.901 -3.082 -7.301 1.00 98.50 153 ASN A CA 1
ATOM 1221 C C . ASN A 1 153 ? 4.448 -2.593 -7.202 1.00 98.50 153 ASN A C 1
ATOM 1223 O O . ASN A 1 153 ? 3.993 -2.239 -6.116 1.00 98.50 153 ASN A O 1
ATOM 1227 N N . VAL A 1 154 ? 3.694 -2.608 -8.306 1.00 98.56 154 VAL A N 1
ATOM 1228 C CA . VAL A 1 154 ? 2.252 -2.308 -8.292 1.00 98.56 154 VAL A CA 1
ATOM 1229 C C . VAL A 1 154 ? 1.506 -3.299 -7.396 1.00 98.56 154 VAL A C 1
ATOM 1231 O O . VAL A 1 154 ? 0.760 -2.871 -6.515 1.00 98.56 154 VAL A O 1
ATOM 1234 N N . ALA A 1 155 ? 1.767 -4.601 -7.540 1.00 98.50 155 ALA A N 1
ATOM 1235 C CA . ALA A 1 155 ? 1.134 -5.628 -6.715 1.00 98.50 155 ALA A CA 1
ATOM 1236 C C . ALA A 1 155 ? 1.436 -5.445 -5.215 1.00 98.50 155 ALA A C 1
ATOM 1238 O O . ALA A 1 155 ? 0.534 -5.563 -4.381 1.00 98.50 155 ALA A O 1
ATOM 1239 N N . LEU A 1 156 ? 2.684 -5.104 -4.871 1.00 98.56 156 LEU A N 1
ATOM 1240 C CA . LEU A 1 156 ? 3.092 -4.802 -3.497 1.00 98.56 156 LEU A CA 1
ATOM 1241 C C . LEU A 1 156 ? 2.415 -3.540 -2.957 1.00 98.56 156 LEU A C 1
ATOM 1243 O O . LEU A 1 156 ? 1.908 -3.563 -1.837 1.00 98.56 156 LEU A O 1
ATOM 1247 N N . ARG A 1 157 ? 2.343 -2.456 -3.740 1.00 98.56 157 ARG A N 1
ATOM 1248 C CA . ARG A 1 157 ? 1.632 -1.229 -3.339 1.00 98.56 157 ARG A CA 1
ATOM 1249 C C . ARG A 1 157 ? 0.155 -1.498 -3.069 1.00 98.56 157 ARG A C 1
ATOM 1251 O O . ARG A 1 157 ? -0.380 -1.010 -2.078 1.00 98.56 157 ARG A O 1
ATOM 1258 N N . ASP A 1 158 ? -0.497 -2.293 -3.909 1.00 98.56 158 ASP A N 1
ATOM 1259 C CA . ASP A 1 158 ? -1.899 -2.651 -3.704 1.00 98.56 158 ASP A CA 1
ATOM 1260 C C . ASP A 1 158 ? -2.089 -3.562 -2.491 1.00 98.56 158 ASP A C 1
ATOM 1262 O O . ASP A 1 158 ? -3.090 -3.451 -1.784 1.00 98.56 158 ASP A O 1
ATOM 1266 N N . HIS A 1 159 ? -1.127 -4.442 -2.208 1.00 98.56 159 HIS A N 1
ATOM 1267 C CA . HIS A 1 159 ? -1.154 -5.247 -0.993 1.00 98.56 159 HIS A CA 1
ATOM 1268 C C . HIS A 1 159 ? -1.020 -4.390 0.268 1.00 98.56 159 HIS A C 1
ATOM 1270 O O . HIS A 1 159 ? -1.816 -4.560 1.189 1.00 98.56 159 HIS A O 1
ATOM 1276 N N . VAL A 1 160 ? -0.083 -3.438 0.280 1.00 98.56 160 VAL A N 1
ATOM 1277 C CA . VAL A 1 160 ? 0.086 -2.482 1.384 1.00 98.56 160 VAL A CA 1
ATOM 1278 C C . VAL A 1 160 ? -1.198 -1.688 1.608 1.00 98.56 160 VAL A C 1
ATOM 1280 O O . VAL A 1 160 ? -1.703 -1.674 2.725 1.00 98.56 160 VAL A O 1
ATOM 1283 N N . ARG A 1 161 ? -1.800 -1.133 0.548 1.00 98.50 161 ARG A N 1
ATOM 1284 C CA . ARG A 1 161 ? -3.074 -0.401 0.653 1.00 98.50 161 ARG A CA 1
ATOM 1285 C C . ARG A 1 161 ? -4.188 -1.243 1.269 1.00 98.50 161 ARG A C 1
ATOM 1287 O O . ARG A 1 161 ? -4.927 -0.751 2.113 1.00 98.50 161 ARG A O 1
ATOM 1294 N N . ARG A 1 162 ? -4.318 -2.516 0.869 1.00 98.44 162 ARG A N 1
ATOM 1295 C CA . ARG A 1 162 ? -5.316 -3.424 1.460 1.00 98.44 162 ARG A CA 1
ATOM 1296 C C . ARG A 1 162 ? -5.086 -3.608 2.959 1.00 98.44 162 ARG A C 1
ATOM 1298 O O . ARG A 1 162 ? -6.032 -3.472 3.726 1.00 98.44 162 ARG A O 1
ATOM 1305 N N . LEU A 1 163 ? -3.841 -3.848 3.371 1.00 98.25 163 LEU A N 1
ATOM 1306 C CA . LEU A 1 163 ? -3.490 -4.010 4.783 1.00 98.25 163 LEU A CA 1
ATOM 1307 C C . LEU A 1 163 ? -3.723 -2.726 5.595 1.00 98.25 163 LEU A C 1
ATOM 1309 O O . LEU A 1 163 ? -4.207 -2.797 6.720 1.00 98.25 163 LEU A O 1
ATOM 1313 N N . GLU A 1 164 ? -3.438 -1.552 5.031 1.00 98.31 164 GLU A N 1
ATOM 1314 C CA . GLU A 1 164 ? -3.738 -0.256 5.657 1.00 98.31 164 GLU A CA 1
ATOM 1315 C C . GLU A 1 164 ? -5.253 -0.053 5.841 1.00 98.31 164 GLU A C 1
ATOM 1317 O O . GLU A 1 164 ? -5.706 0.383 6.904 1.00 98.31 164 GLU A O 1
ATOM 1322 N N . CYS A 1 165 ? -6.064 -0.421 4.844 1.00 97.81 165 CYS A N 1
ATOM 1323 C CA . CYS A 1 165 ? -7.525 -0.399 4.955 1.00 97.81 165 CYS A CA 1
ATOM 1324 C C . CYS A 1 165 ? -8.042 -1.385 6.015 1.00 97.81 165 CYS A C 1
ATOM 1326 O O . CYS A 1 165 ? -8.931 -1.049 6.796 1.00 97.81 165 CYS A O 1
ATOM 1328 N N . GLU A 1 166 ? -7.485 -2.594 6.078 1.00 97.75 166 GLU A N 1
ATOM 1329 C CA . GLU A 1 166 ? -7.852 -3.583 7.095 1.00 97.75 166 GLU A CA 1
ATOM 1330 C C . GLU A 1 166 ? -7.492 -3.092 8.502 1.00 97.75 166 GLU A C 1
ATOM 1332 O O . GLU A 1 166 ? -8.333 -3.149 9.403 1.00 97.75 166 GLU A O 1
ATOM 1337 N N . LEU A 1 167 ? -6.291 -2.536 8.685 1.00 97.56 167 LEU A N 1
ATOM 1338 C CA . LEU A 1 167 ? -5.842 -1.990 9.964 1.00 97.56 167 LEU A CA 1
ATOM 1339 C C . LEU A 1 167 ? -6.739 -0.838 10.430 1.00 97.56 167 LEU A C 1
ATOM 1341 O O . LEU A 1 167 ? -7.244 -0.881 11.549 1.00 97.56 167 LEU A O 1
ATOM 1345 N N . THR A 1 168 ? -7.005 0.139 9.561 1.00 96.94 168 THR A N 1
ATOM 1346 C CA . THR A 1 168 ? -7.887 1.272 9.889 1.00 96.94 168 THR A CA 1
ATOM 1347 C C . THR A 1 168 ? -9.310 0.811 10.210 1.00 96.94 168 THR A C 1
ATOM 1349 O O . THR A 1 168 ? -9.905 1.279 11.179 1.00 96.94 168 THR A O 1
ATOM 1352 N N . SER A 1 169 ? -9.854 -0.164 9.472 1.00 96.31 169 SER A N 1
ATOM 1353 C CA . SER A 1 169 ? -11.168 -0.747 9.784 1.00 96.31 169 SER A CA 1
ATOM 1354 C C . SER A 1 169 ? -11.190 -1.461 11.142 1.00 96.31 169 SER A C 1
ATOM 1356 O O . SER A 1 169 ? -12.156 -1.348 11.898 1.00 96.31 169 SER A O 1
ATOM 1358 N N . SER A 1 170 ? -10.107 -2.162 11.485 1.00 96.19 170 SER A N 1
ATOM 1359 C CA . SER A 1 170 ? -9.946 -2.849 12.765 1.00 96.19 170 SER A CA 1
ATOM 1360 C C . SER A 1 170 ? -9.861 -1.855 13.921 1.00 96.19 170 SER A C 1
ATOM 1362 O O . SER A 1 170 ? -10.533 -2.037 14.934 1.00 96.19 170 SER A O 1
ATOM 1364 N N . GLU A 1 171 ? -9.102 -0.771 13.765 1.00 95.81 171 GLU A N 1
ATOM 1365 C CA . GLU A 1 171 ? -9.008 0.307 14.755 1.00 95.81 171 GLU A CA 1
ATOM 1366 C C . GLU A 1 171 ? -10.371 0.953 15.013 1.00 95.81 171 GLU A C 1
ATOM 1368 O O . GLU A 1 171 ? -10.806 1.014 16.164 1.00 95.81 171 GLU A O 1
ATOM 1373 N N . LEU A 1 172 ? -11.105 1.308 13.953 1.00 94.69 172 LEU A N 1
ATOM 1374 C CA . LEU A 1 172 ? -12.458 1.859 14.069 1.00 94.69 172 LEU A CA 1
ATOM 1375 C C . LEU A 1 172 ? -13.414 0.903 14.798 1.00 94.69 172 LEU A C 1
ATOM 1377 O O . LEU A 1 172 ? -14.186 1.332 15.658 1.00 94.69 172 LEU A O 1
ATOM 1381 N N . ASN A 1 173 ? -13.345 -0.398 14.504 1.00 95.25 173 ASN A N 1
ATOM 1382 C CA . ASN A 1 173 ? -14.157 -1.402 15.191 1.00 95.25 173 ASN A CA 1
ATOM 1383 C C . ASN A 1 173 ? -13.778 -1.532 16.673 1.00 95.25 173 ASN A C 1
ATOM 1385 O O . ASN A 1 173 ? -14.658 -1.638 17.528 1.00 95.25 173 ASN A O 1
ATOM 1389 N N . ARG A 1 174 ? -12.482 -1.503 17.008 1.00 95.38 174 ARG A N 1
ATOM 1390 C CA . ARG A 1 174 ? -12.009 -1.562 18.402 1.00 95.38 174 ARG A CA 1
ATOM 1391 C C . ARG A 1 174 ? -12.457 -0.342 19.197 1.00 95.38 174 ARG A C 1
ATOM 1393 O O . ARG A 1 174 ? -12.916 -0.507 20.329 1.00 95.38 174 ARG A O 1
ATOM 1400 N N . ASP A 1 175 ? -12.385 0.843 18.605 1.00 95.31 175 ASP A N 1
ATOM 1401 C CA . ASP A 1 175 ? -12.865 2.078 19.224 1.00 95.31 175 ASP A CA 1
ATOM 1402 C C . ASP A 1 175 ? -14.386 2.060 19.411 1.00 95.31 175 ASP A C 1
ATOM 1404 O O . ASP A 1 175 ? -14.880 2.387 20.494 1.00 95.31 175 ASP A O 1
ATOM 1408 N N . GLY A 1 176 ? -15.131 1.580 18.409 1.00 95.38 176 GLY A N 1
ATOM 1409 C CA . GLY A 1 176 ? -16.573 1.349 18.509 1.00 95.38 176 GLY A CA 1
ATOM 1410 C C . GLY A 1 176 ? -16.930 0.406 19.662 1.00 95.38 176 GLY A C 1
ATOM 1411 O O . GLY A 1 176 ? -17.720 0.763 20.539 1.00 95.38 176 GLY A O 1
ATOM 1412 N N . HIS A 1 177 ? -16.275 -0.756 19.736 1.00 94.75 177 HIS A N 1
ATOM 1413 C CA . HIS A 1 177 ? -16.462 -1.714 20.827 1.00 94.75 177 HIS A CA 1
ATOM 1414 C C . HIS A 1 177 ? -16.098 -1.137 22.196 1.00 94.75 177 HIS A C 1
ATOM 1416 O O . HIS A 1 177 ? -16.787 -1.416 23.177 1.00 94.75 177 HIS A O 1
ATOM 1422 N N . ARG A 1 178 ? -15.043 -0.320 22.293 1.00 96.00 178 ARG A N 1
ATOM 1423 C CA . ARG A 1 178 ? -14.668 0.354 23.542 1.00 96.00 178 ARG A CA 1
ATOM 1424 C C . ARG A 1 178 ? -15.744 1.347 23.985 1.00 96.00 178 ARG A C 1
ATOM 1426 O O . ARG A 1 178 ? -16.133 1.330 25.152 1.00 96.00 178 ARG A O 1
ATOM 1433 N N . ALA A 1 179 ? -16.259 2.156 23.062 1.00 96.00 179 ALA A N 1
ATOM 1434 C CA . ALA A 1 179 ? -17.324 3.114 23.344 1.00 96.00 179 ALA A CA 1
ATOM 1435 C C . ALA A 1 179 ? -18.639 2.424 23.747 1.00 96.00 179 ALA A C 1
ATOM 1437 O O . ALA A 1 179 ? -19.359 2.912 24.621 1.00 96.00 179 ALA A O 1
ATOM 1438 N N . ASP A 1 180 ? -18.968 1.289 23.127 1.00 96.19 180 ASP A N 1
ATOM 1439 C CA . ASP A 1 180 ? -20.120 0.472 23.517 1.00 96.19 180 ASP A CA 1
ATOM 1440 C C . ASP A 1 180 ? -19.910 -0.152 24.901 1.00 96.19 180 ASP A C 1
ATOM 1442 O O . ASP A 1 180 ? -20.801 -0.087 25.748 1.00 96.19 180 ASP A O 1
ATOM 1446 N N . LYS A 1 181 ? -18.710 -0.681 25.179 1.00 96.38 181 LYS A N 1
ATOM 1447 C CA . LYS A 1 181 ? -18.334 -1.232 26.488 1.00 96.38 181 LYS A CA 1
ATOM 1448 C C . LYS A 1 181 ? -18.523 -0.201 27.607 1.00 96.38 181 LYS A C 1
ATOM 1450 O O . LYS A 1 181 ? -19.122 -0.518 28.632 1.00 96.38 181 LYS A O 1
ATOM 1455 N N . GLU A 1 182 ? -18.066 1.034 27.408 1.00 96.12 182 GLU A N 1
ATOM 1456 C CA . GLU A 1 182 ? -18.264 2.133 28.365 1.00 96.12 182 GLU A CA 1
ATOM 1457 C C . GLU A 1 182 ? -19.749 2.496 28.532 1.00 96.12 182 GLU A C 1
ATOM 1459 O O . GLU A 1 182 ? -20.221 2.668 29.659 1.00 96.12 182 GLU A O 1
ATOM 1464 N N . ARG A 1 183 ? -20.525 2.543 27.438 1.00 97.31 183 ARG A N 1
ATOM 1465 C CA . ARG A 1 183 ? -21.978 2.789 27.488 1.00 97.31 183 ARG A CA 1
ATOM 1466 C C . ARG A 1 183 ? -22.727 1.705 28.265 1.00 97.31 183 ARG A C 1
ATOM 1468 O O . ARG A 1 183 ? -23.568 2.040 29.104 1.00 97.31 183 ARG A O 1
ATOM 1475 N N . PHE A 1 184 ? -22.414 0.431 28.033 1.00 97.25 184 PHE A N 1
ATOM 1476 C CA . PHE A 1 184 ? -23.001 -0.683 28.779 1.00 97.25 184 PHE A CA 1
ATOM 1477 C C . PHE A 1 184 ? -22.601 -0.655 30.251 1.00 97.25 184 PHE A C 1
ATOM 1479 O O . PHE A 1 184 ? -23.459 -0.824 31.114 1.00 97.25 184 PHE A O 1
ATOM 1486 N N . PHE A 1 185 ? -21.337 -0.360 30.557 1.00 97.75 185 PHE A N 1
ATOM 1487 C CA . PHE A 1 185 ? -20.886 -0.228 31.939 1.00 97.75 185 PHE A CA 1
ATOM 1488 C C . PHE A 1 185 ? -21.633 0.890 32.682 1.00 97.75 185 PHE A C 1
ATOM 1490 O O . PHE A 1 185 ? -22.139 0.681 33.782 1.00 97.75 185 PHE A O 1
ATOM 1497 N N . LEU A 1 186 ? -21.810 2.058 32.056 1.00 96.62 186 LEU A N 1
ATOM 1498 C CA . LEU A 1 186 ? -22.615 3.144 32.624 1.00 96.62 186 LEU A CA 1
ATOM 1499 C C . LEU A 1 186 ? -24.077 2.736 32.848 1.00 96.62 186 LEU A C 1
ATOM 1501 O O . LEU A 1 186 ? -24.686 3.144 33.840 1.00 96.62 186 LEU A O 1
ATOM 1505 N N . TYR A 1 187 ? -24.653 1.945 31.941 1.00 97.31 187 TYR A N 1
ATOM 1506 C CA . TYR A 1 187 ? -25.998 1.400 32.115 1.00 97.31 187 TYR A CA 1
ATOM 1507 C C . TYR A 1 187 ? -26.075 0.441 33.312 1.00 97.31 187 TYR A C 1
ATOM 1509 O O . TYR A 1 187 ? -26.985 0.577 34.131 1.00 97.31 187 TYR A O 1
ATOM 1517 N N . LEU A 1 188 ? -25.099 -0.457 33.471 1.00 97.88 188 LEU A N 1
ATOM 1518 C CA . LEU A 1 188 ? -25.009 -1.341 34.635 1.00 97.88 188 LEU A CA 1
ATOM 1519 C C . LEU A 1 188 ? -24.868 -0.546 35.934 1.00 97.88 188 LEU A C 1
ATOM 1521 O O . LEU A 1 188 ? -25.596 -0.816 36.881 1.00 97.88 188 LEU A O 1
ATOM 1525 N N . CYS A 1 189 ? -24.039 0.499 35.968 1.00 97.12 189 CYS A N 1
ATOM 1526 C CA . CYS A 1 189 ? -23.937 1.388 37.127 1.00 97.12 189 CYS A CA 1
ATOM 1527 C C . CYS A 1 189 ? -25.284 2.038 37.481 1.00 97.12 189 CYS A C 1
ATOM 1529 O O . CYS A 1 189 ? -25.645 2.098 38.653 1.00 97.12 189 CYS A O 1
ATOM 1531 N N . LYS A 1 190 ? -26.061 2.494 36.487 1.00 96.62 190 LYS A N 1
ATOM 1532 C CA . LYS A 1 190 ? -27.415 3.035 36.720 1.00 96.62 190 LYS A CA 1
ATOM 1533 C C . LYS A 1 190 ? -28.362 1.971 37.273 1.00 96.62 190 LYS A C 1
ATOM 1535 O O . LYS A 1 190 ? -29.182 2.273 38.141 1.00 96.62 190 LYS A O 1
ATOM 1540 N N . LEU A 1 191 ? -28.275 0.743 36.765 1.00 97.00 191 LEU A N 1
ATOM 1541 C CA . LEU A 1 191 ? -29.092 -0.376 37.223 1.00 97.00 191 LEU A CA 1
ATOM 1542 C C . LEU A 1 191 ? -28.727 -0.781 38.658 1.00 97.00 191 LEU A C 1
ATOM 1544 O O . LEU A 1 191 ? -29.626 -0.957 39.478 1.00 97.00 191 LEU A O 1
ATOM 1548 N N . ALA A 1 192 ? -27.433 -0.815 38.986 1.00 96.94 192 ALA A N 1
ATOM 1549 C CA . ALA A 1 192 ? -26.910 -1.032 40.332 1.00 96.94 192 ALA A CA 1
ATOM 1550 C C . ALA A 1 192 ? -27.516 -0.042 41.338 1.00 96.94 192 ALA A C 1
ATOM 1552 O O . ALA A 1 192 ? -28.023 -0.463 42.382 1.00 96.94 192 ALA A O 1
ATOM 1553 N N . SER A 1 193 ? -27.594 1.250 40.985 1.00 95.31 193 SER A N 1
ATOM 1554 C CA . SER A 1 193 ? -28.260 2.253 41.827 1.00 95.31 193 SER A CA 1
ATOM 1555 C C . SER A 1 193 ? -29.740 1.920 42.064 1.00 95.31 193 SER A C 1
ATOM 1557 O O . SER A 1 193 ? -30.255 2.113 43.166 1.00 95.31 193 SER A O 1
ATOM 1559 N N . LYS A 1 194 ? -30.452 1.406 41.047 1.00 94.75 194 LYS A N 1
ATOM 1560 C CA . LYS A 1 194 ? -31.878 1.040 41.160 1.00 94.75 194 LYS A CA 1
ATOM 1561 C C . LYS A 1 194 ? -32.109 -0.175 42.054 1.00 94.75 194 LYS A C 1
ATOM 1563 O O . LYS A 1 194 ? -33.112 -0.208 42.761 1.00 94.75 194 LYS A O 1
ATOM 1568 N N . VAL A 1 195 ? -31.177 -1.124 42.080 1.00 93.69 195 VAL A N 1
ATOM 1569 C CA . VAL A 1 195 ? -31.238 -2.306 42.959 1.00 93.69 195 VAL A CA 1
ATOM 1570 C C . VAL A 1 195 ? -30.563 -2.082 44.322 1.00 93.69 195 VAL A C 1
ATOM 1572 O O . VAL A 1 195 ? -30.398 -3.018 45.110 1.00 93.69 195 VAL A O 1
ATOM 1575 N N . LYS A 1 196 ? -30.232 -0.821 44.638 1.00 92.62 196 LYS A N 1
ATOM 1576 C CA . LYS A 1 196 ? -29.613 -0.378 45.897 1.00 92.62 196 LYS A CA 1
ATOM 1577 C C . LYS A 1 196 ? -28.259 -1.044 46.183 1.00 92.62 196 LYS A C 1
ATOM 1579 O O . LYS A 1 196 ? -27.970 -1.360 47.335 1.00 92.62 196 LYS A O 1
ATOM 1584 N N . ILE A 1 197 ? -27.454 -1.282 45.150 1.00 94.31 197 ILE A N 1
ATOM 1585 C CA . ILE A 1 197 ? -26.021 -1.558 45.316 1.00 94.31 197 ILE A CA 1
ATOM 1586 C C . ILE A 1 197 ? -25.315 -0.215 45.518 1.00 94.31 197 ILE A C 1
ATOM 1588 O O . ILE A 1 197 ? -25.676 0.779 44.885 1.00 94.31 197 ILE A O 1
ATOM 1592 N N . ASP A 1 198 ? -24.337 -0.178 46.424 1.00 93.75 198 ASP A N 1
ATOM 1593 C CA . ASP A 1 198 ? -23.567 1.033 46.702 1.00 93.75 198 ASP A CA 1
ATOM 1594 C C . ASP A 1 198 ? -22.856 1.546 45.440 1.00 93.75 198 ASP A C 1
ATOM 1596 O O . ASP A 1 198 ? -22.183 0.792 44.736 1.00 93.75 198 ASP A O 1
ATOM 1600 N N . GLN A 1 199 ? -22.997 2.842 45.160 1.00 93.06 199 GLN A N 1
ATOM 1601 C CA . GLN A 1 199 ? -22.458 3.451 43.944 1.00 93.06 199 GLN A CA 1
ATOM 1602 C C . GLN A 1 199 ? -20.923 3.468 43.942 1.00 93.06 199 GLN A C 1
ATOM 1604 O O . GLN A 1 199 ? -20.309 3.295 42.889 1.00 93.06 199 GLN A O 1
ATOM 1609 N N . GLY A 1 200 ? -20.304 3.681 45.108 1.00 93.19 200 GLY A N 1
ATOM 1610 C CA . GLY A 1 200 ? -18.849 3.698 45.255 1.00 93.19 200 GLY A CA 1
ATOM 1611 C C . GLY A 1 200 ? -18.236 2.316 45.042 1.00 93.19 200 GLY A C 1
ATOM 1612 O O . GLY A 1 200 ? -17.162 2.204 44.452 1.00 93.19 200 GLY A O 1
ATOM 1613 N N . LEU A 1 201 ? -18.943 1.267 45.462 1.00 94.12 201 LEU A N 1
ATOM 1614 C CA . LEU A 1 201 ? -18.594 -0.117 45.171 1.00 94.12 201 LEU A CA 1
ATOM 1615 C C . LEU A 1 201 ? -18.804 -0.444 43.686 1.00 94.12 201 LEU A C 1
ATOM 1617 O O . LEU A 1 201 ? -17.877 -0.927 43.047 1.00 94.12 201 LEU A O 1
ATOM 1621 N N . ALA A 1 202 ? -19.969 -0.114 43.120 1.00 95.12 202 ALA A N 1
ATOM 1622 C CA . ALA A 1 202 ? -20.332 -0.452 41.741 1.00 95.12 202 ALA A CA 1
ATOM 1623 C C . ALA A 1 202 ? -19.348 0.094 40.693 1.00 95.12 202 ALA A C 1
ATOM 1625 O O . ALA A 1 202 ? -18.983 -0.615 39.762 1.00 95.12 202 ALA A O 1
ATOM 1626 N N . VAL A 1 203 ? -18.875 1.335 40.854 1.00 95.25 203 VAL A N 1
ATOM 1627 C CA . VAL A 1 203 ? -17.929 1.966 39.908 1.00 95.25 203 VAL A CA 1
ATOM 1628 C C . VAL A 1 203 ? -16.535 1.322 39.952 1.00 95.25 203 VAL A C 1
ATOM 1630 O O . VAL A 1 203 ? -15.761 1.472 39.010 1.00 95.25 203 VAL A O 1
ATOM 1633 N N . ARG A 1 204 ? -16.200 0.607 41.032 1.00 95.69 204 ARG A N 1
ATOM 1634 C CA . ARG A 1 204 ? -14.908 -0.077 41.197 1.00 95.69 204 ARG A CA 1
ATOM 1635 C C . ARG A 1 204 ? -14.906 -1.519 40.697 1.00 95.69 204 ARG A C 1
ATOM 1637 O O . ARG A 1 204 ? -13.827 -2.099 40.616 1.00 95.69 204 ARG A O 1
ATOM 1644 N N . MET A 1 205 ? -16.078 -2.080 40.421 1.00 96.81 205 MET A N 1
ATOM 1645 C CA . MET A 1 205 ? -16.225 -3.436 39.901 1.00 96.81 205 MET A CA 1
ATOM 1646 C C . MET A 1 205 ? -15.946 -3.445 38.405 1.00 96.81 205 MET A C 1
ATOM 1648 O O . MET A 1 205 ? -16.214 -2.463 37.705 1.00 96.81 205 MET A O 1
ATOM 1652 N N . ASP A 1 206 ? -15.433 -4.562 37.903 1.00 96.19 206 ASP A N 1
ATOM 1653 C CA . ASP A 1 206 ? -15.433 -4.776 36.464 1.00 96.19 206 ASP A CA 1
ATOM 1654 C C . ASP A 1 206 ? -16.864 -5.026 35.942 1.00 96.19 206 ASP A C 1
ATOM 1656 O O . ASP A 1 206 ? -17.830 -5.150 36.700 1.00 96.19 206 ASP A O 1
ATOM 1660 N N . MET A 1 207 ? -17.036 -5.045 34.618 1.00 95.81 207 MET A N 1
ATOM 1661 C CA . MET A 1 207 ? -18.370 -5.182 34.025 1.00 95.81 207 MET A CA 1
ATOM 1662 C C . MET A 1 207 ? -19.043 -6.520 34.384 1.00 95.81 207 MET A C 1
ATOM 1664 O O . MET A 1 207 ? -20.257 -6.555 34.585 1.00 95.81 207 MET A O 1
ATOM 1668 N N . THR A 1 208 ? -18.265 -7.599 34.462 1.00 96.94 208 THR A N 1
ATOM 1669 C CA . THR A 1 208 ? -18.756 -8.960 34.712 1.00 96.94 208 THR A CA 1
ATOM 1670 C C . THR A 1 208 ? -19.159 -9.109 36.173 1.00 96.94 208 THR A C 1
ATOM 1672 O O . THR A 1 208 ? -20.267 -9.550 36.468 1.00 96.94 208 THR A O 1
ATOM 1675 N N . GLU A 1 209 ? -18.295 -8.651 37.078 1.00 97.25 209 GLU A N 1
ATOM 1676 C CA . GLU A 1 209 ? -18.539 -8.585 38.515 1.00 97.25 209 GLU A CA 1
ATOM 1677 C C . GLU A 1 209 ? -19.796 -7.763 38.810 1.00 97.25 209 GLU A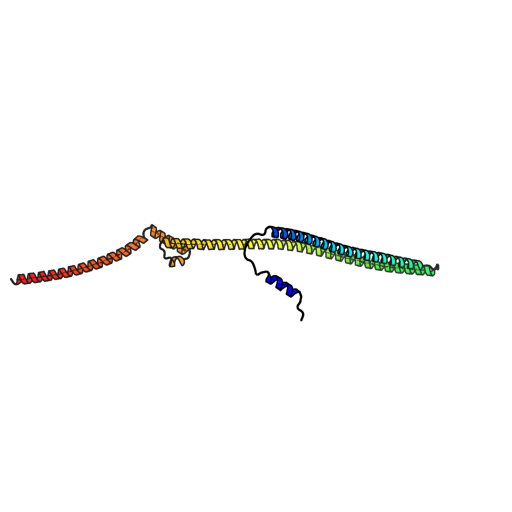 C 1
ATOM 1679 O O . GLU A 1 209 ? -20.669 -8.187 39.570 1.00 97.25 209 GLU A O 1
ATOM 1684 N N . LEU A 1 210 ? -19.915 -6.581 38.194 1.00 97.81 210 LEU A N 1
ATOM 1685 C CA . LEU A 1 210 ? -21.059 -5.701 38.401 1.00 97.81 210 LEU A CA 1
ATOM 1686 C C . LEU A 1 210 ? -22.358 -6.345 37.905 1.00 97.81 210 LEU A C 1
ATOM 1688 O O . LEU A 1 210 ? -23.384 -6.261 38.582 1.00 97.81 210 LEU A O 1
ATOM 1692 N N . GLN A 1 211 ? -22.324 -7.003 36.743 1.00 97.75 211 GLN A N 1
ATOM 1693 C CA . GLN A 1 211 ? -23.466 -7.744 36.214 1.00 97.75 211 GLN A CA 1
ATOM 1694 C C . GLN A 1 211 ? -23.897 -8.864 37.171 1.00 97.75 211 GLN A C 1
ATOM 1696 O O . GLN A 1 211 ? -25.085 -8.970 37.480 1.00 97.75 211 GLN A O 1
ATOM 1701 N N . GLU A 1 212 ? -22.955 -9.670 37.662 1.00 97.69 212 GLU A N 1
ATOM 1702 C CA . GLU A 1 212 ? -23.236 -10.768 38.589 1.00 97.69 212 GLU A CA 1
ATOM 1703 C C . GLU A 1 212 ? -23.815 -10.251 39.914 1.00 97.69 212 GLU A C 1
ATOM 1705 O O . GLU A 1 212 ? -24.847 -10.739 40.380 1.00 97.69 212 GLU A O 1
ATOM 1710 N N . ALA A 1 213 ? -23.232 -9.192 40.481 1.00 96.50 213 ALA A N 1
ATOM 1711 C CA . ALA A 1 213 ? -23.730 -8.571 41.704 1.00 96.50 213 ALA A CA 1
ATOM 1712 C C . ALA A 1 213 ? -25.150 -8.014 41.542 1.00 96.50 213 ALA A C 1
ATOM 1714 O O . ALA A 1 213 ? -25.994 -8.204 42.423 1.00 96.50 213 ALA A O 1
ATOM 1715 N N . ILE A 1 214 ? -25.446 -7.366 40.408 1.00 97.31 214 ILE A N 1
ATOM 1716 C CA . ILE A 1 214 ? -26.807 -6.931 40.073 1.00 97.31 214 ILE A CA 1
ATOM 1717 C C . ILE A 1 214 ? -27.740 -8.138 39.986 1.00 97.31 214 ILE A C 1
ATOM 1719 O O . ILE A 1 214 ? -28.835 -8.090 40.542 1.00 97.31 214 ILE A O 1
ATOM 1723 N N . GLN A 1 215 ? -27.330 -9.221 39.329 1.00 96.88 215 GLN A N 1
ATOM 1724 C CA . GLN A 1 215 ? -28.168 -10.403 39.137 1.00 96.88 215 GLN A CA 1
ATOM 1725 C C . GLN A 1 215 ? -28.501 -11.095 40.465 1.00 96.88 215 GLN A C 1
ATOM 1727 O O . GLN A 1 215 ? -29.671 -11.383 40.726 1.00 96.88 215 GLN A O 1
ATOM 1732 N N . ILE A 1 216 ? -27.511 -11.268 41.346 1.00 94.50 216 ILE A N 1
ATOM 1733 C CA . ILE A 1 216 ? -27.706 -11.774 42.713 1.00 94.50 216 ILE A CA 1
ATOM 1734 C C . ILE A 1 216 ? -28.666 -10.859 43.475 1.00 94.50 216 ILE A C 1
ATOM 1736 O O . ILE A 1 216 ? -29.617 -11.323 44.106 1.00 94.50 216 ILE A O 1
ATOM 1740 N N . ARG A 1 217 ? -28.449 -9.542 43.392 1.00 92.69 217 ARG A N 1
ATOM 1741 C CA . ARG A 1 217 ? -29.262 -8.558 44.103 1.00 92.69 217 ARG A CA 1
ATOM 1742 C C . ARG A 1 217 ? -30.716 -8.557 43.643 1.00 92.69 217 ARG A C 1
ATOM 1744 O O . ARG A 1 217 ? -31.617 -8.502 44.476 1.00 92.69 217 ARG A O 1
ATOM 1751 N N . VAL A 1 218 ? -30.947 -8.619 42.335 1.00 94.25 218 VAL A N 1
ATOM 1752 C CA . VAL A 1 218 ? -32.286 -8.771 41.757 1.00 94.25 218 VAL A CA 1
ATOM 1753 C C . VAL A 1 218 ? -32.919 -10.067 42.255 1.00 94.25 218 VAL A C 1
ATOM 1755 O O . VAL A 1 218 ? -34.054 -10.020 42.719 1.00 94.25 218 VAL A O 1
ATOM 1758 N N . GLY A 1 219 ? -32.173 -11.177 42.257 1.00 91.69 219 GLY A N 1
ATOM 1759 C CA . GLY A 1 219 ? -32.615 -12.456 42.816 1.00 91.69 219 GLY A CA 1
ATOM 1760 C C . GLY A 1 219 ? -33.157 -12.311 44.240 1.00 91.69 219 GLY A C 1
ATOM 1761 O O . GLY A 1 219 ? -34.324 -12.616 44.475 1.00 91.69 219 GLY A O 1
ATOM 1762 N N . GLN A 1 220 ? -32.369 -11.723 45.145 1.00 88.25 220 GLN A N 1
ATOM 1763 C CA . GLN A 1 220 ? -32.753 -11.478 46.546 1.00 88.25 220 GLN A CA 1
ATOM 1764 C C . GLN A 1 220 ? -33.988 -10.576 46.710 1.00 88.25 220 GLN A C 1
ATOM 1766 O O . GLN A 1 220 ? -34.758 -10.727 47.661 1.00 88.25 220 GLN A O 1
ATOM 1771 N N . LEU A 1 221 ? -34.155 -9.588 45.823 1.00 86.38 221 LEU A N 1
ATOM 1772 C CA . LEU A 1 221 ? -35.316 -8.694 45.833 1.00 86.38 221 LEU A CA 1
ATOM 1773 C C . LEU A 1 221 ? -36.575 -9.420 45.350 1.00 86.38 221 LEU A C 1
ATOM 1775 O O . LEU A 1 221 ? -37.649 -9.208 45.906 1.00 86.38 221 LEU A O 1
ATOM 1779 N N . THR A 1 222 ? -36.444 -10.285 44.343 1.00 88.56 222 THR A N 1
ATOM 1780 C CA . THR A 1 222 ? -37.564 -11.070 43.805 1.00 88.56 222 THR A CA 1
ATOM 1781 C C . THR A 1 222 ? -37.970 -12.237 44.702 1.00 88.56 222 THR A C 1
ATOM 1783 O O . THR A 1 222 ? -39.157 -12.540 44.781 1.00 88.56 222 THR A O 1
ATOM 1786 N N . SER A 1 223 ? -37.024 -12.862 45.412 1.00 87.00 223 SER A N 1
ATOM 1787 C CA . SER A 1 223 ? -37.293 -13.937 46.378 1.00 87.00 223 SER A CA 1
ATOM 1788 C C . SER A 1 223 ? -37.836 -13.419 47.715 1.00 87.00 223 SER A C 1
ATOM 1790 O O . SER A 1 223 ? -38.333 -14.199 48.523 1.00 87.00 223 SER A O 1
ATOM 1792 N N . GLY A 1 224 ? -37.744 -12.108 47.974 1.00 75.38 224 GLY A N 1
ATOM 1793 C CA . GLY A 1 224 ? -38.119 -11.493 49.251 1.00 75.38 224 GLY A CA 1
ATOM 1794 C C . GLY A 1 224 ? -37.123 -11.748 50.391 1.00 75.38 224 GLY A C 1
ATOM 1795 O O . GLY A 1 224 ? -37.307 -11.218 51.487 1.00 75.38 224 GLY A O 1
ATOM 1796 N N . GLU A 1 225 ? -36.045 -12.501 50.146 1.00 71.19 225 GLU A N 1
ATOM 1797 C CA . GLU A 1 225 ? -35.018 -12.849 51.139 1.00 71.19 225 GLU A CA 1
ATOM 1798 C C . GLU A 1 225 ? -34.336 -11.612 51.728 1.00 71.19 225 GLU A C 1
ATOM 1800 O O . GLU A 1 225 ? -34.024 -11.577 52.918 1.00 71.19 225 GLU A O 1
ATOM 1805 N N . TYR A 1 226 ? -34.139 -10.562 50.927 1.00 67.06 226 TYR A N 1
ATOM 1806 C CA . TYR A 1 226 ? -33.528 -9.333 51.428 1.00 67.06 226 TYR A CA 1
ATOM 1807 C C . TYR A 1 226 ? -34.422 -8.581 52.424 1.00 67.06 226 TYR A C 1
ATOM 1809 O O . TYR A 1 226 ? -33.937 -8.065 53.435 1.00 67.06 226 TYR A O 1
ATOM 1817 N N . THR A 1 227 ? -35.725 -8.532 52.150 1.00 65.31 227 THR A N 1
ATOM 1818 C CA . THR A 1 227 ? -36.717 -7.913 53.038 1.00 65.31 227 THR A CA 1
ATOM 1819 C C . THR A 1 227 ? -36.822 -8.712 54.336 1.00 65.31 227 THR A C 1
ATOM 1821 O O . THR A 1 227 ? -36.758 -8.147 55.421 1.00 65.31 227 THR A O 1
ATOM 1824 N N . LEU A 1 228 ? -36.832 -10.045 54.232 1.00 61.62 228 LEU A N 1
ATOM 1825 C CA . LEU A 1 228 ? -36.811 -10.942 55.388 1.00 61.62 228 LEU A CA 1
ATOM 1826 C C . LEU A 1 228 ? -35.561 -10.749 56.256 1.00 61.62 228 LEU A C 1
ATOM 1828 O O . LEU A 1 228 ? -35.680 -10.675 57.473 1.00 61.62 228 LEU A O 1
ATOM 1832 N N . LEU A 1 229 ? -34.369 -10.616 55.667 1.00 64.06 229 LEU A N 1
ATOM 1833 C CA . LEU A 1 229 ? -33.131 -10.383 56.426 1.00 64.06 229 LEU A CA 1
ATOM 1834 C C . LEU A 1 229 ? -33.148 -9.055 57.196 1.00 64.06 229 LEU A C 1
ATOM 1836 O O . LEU A 1 229 ? -32.678 -8.992 58.333 1.00 64.06 229 LEU A O 1
ATOM 1840 N N . THR A 1 230 ? -33.703 -7.998 56.598 1.00 67.19 230 THR A N 1
ATOM 1841 C CA . THR A 1 230 ? -33.833 -6.695 57.271 1.00 67.19 230 THR A CA 1
ATOM 1842 C C . THR A 1 230 ? -34.880 -6.734 58.387 1.00 67.19 230 THR A C 1
ATOM 1844 O O . THR A 1 230 ? -34.624 -6.221 59.480 1.00 67.19 230 THR A O 1
ATOM 1847 N N . ASP A 1 231 ? -35.998 -7.425 58.171 1.00 72.69 231 ASP A N 1
ATOM 1848 C CA . ASP A 1 231 ? -37.039 -7.617 59.184 1.00 72.69 231 ASP A CA 1
ATOM 1849 C C . ASP A 1 231 ? -36.576 -8.514 60.342 1.00 72.69 231 ASP A C 1
ATOM 1851 O O . ASP A 1 231 ? -36.914 -8.258 61.497 1.00 72.69 231 ASP A O 1
ATOM 1855 N N . VAL A 1 232 ? -35.767 -9.543 60.076 1.00 74.94 232 VAL A N 1
ATOM 1856 C CA . VAL A 1 232 ? -35.207 -10.431 61.109 1.00 74.94 232 VAL A CA 1
ATOM 1857 C C . VAL A 1 232 ? -34.306 -9.656 62.071 1.00 74.94 232 VAL A C 1
ATOM 1859 O O . VAL A 1 232 ? -34.458 -9.805 63.285 1.00 74.94 232 VAL A O 1
ATOM 1862 N N . GLN A 1 233 ? -33.423 -8.790 61.564 1.00 76.44 233 GLN A N 1
ATOM 1863 C CA . GLN A 1 233 ? -32.559 -7.969 62.418 1.00 76.44 233 GLN A CA 1
ATOM 1864 C C . GLN A 1 233 ? -33.378 -6.974 63.260 1.00 76.44 233 GLN A C 1
ATOM 1866 O O . GLN A 1 233 ? -33.189 -6.887 64.473 1.00 76.44 233 GLN A O 1
ATOM 1871 N N . ALA A 1 234 ? -34.349 -6.287 62.650 1.00 77.00 234 ALA A N 1
ATOM 1872 C CA . ALA A 1 234 ? -35.233 -5.365 63.365 1.00 77.00 234 ALA A CA 1
ATOM 1873 C C . ALA A 1 234 ? -36.088 -6.079 64.434 1.00 77.00 234 ALA A C 1
ATOM 1875 O O . ALA A 1 234 ? -36.311 -5.557 65.532 1.00 77.00 234 ALA A O 1
ATOM 1876 N N . ASN A 1 235 ? -36.541 -7.300 64.145 1.00 75.25 235 ASN A N 1
ATOM 1877 C CA . ASN A 1 235 ? -37.277 -8.128 65.094 1.00 75.25 235 ASN A CA 1
ATOM 1878 C C . ASN A 1 235 ? -36.389 -8.614 66.247 1.00 75.25 235 ASN A C 1
ATOM 1880 O O . ASN A 1 235 ? -36.849 -8.623 67.389 1.00 75.25 235 ASN A O 1
ATOM 1884 N N . ALA A 1 236 ? -35.123 -8.956 65.992 1.00 82.81 236 ALA A N 1
ATOM 1885 C CA . ALA A 1 236 ? -34.164 -9.318 67.036 1.00 82.81 236 ALA A CA 1
ATOM 1886 C C . ALA A 1 236 ? -33.917 -8.156 68.018 1.00 82.81 236 ALA A C 1
ATOM 1888 O O . ALA A 1 236 ? -33.917 -8.353 69.240 1.00 82.81 236 ALA A O 1
ATOM 1889 N N . ASP A 1 237 ? -33.808 -6.928 67.509 1.00 87.25 237 ASP A N 1
ATOM 1890 C CA . ASP A 1 237 ? -33.680 -5.721 68.333 1.00 87.25 237 ASP A CA 1
ATOM 1891 C C . ASP A 1 237 ? -34.953 -5.454 69.160 1.00 87.25 237 ASP A C 1
ATOM 1893 O O . ASP A 1 237 ? -34.889 -5.112 70.346 1.00 87.25 237 ASP A O 1
ATOM 1897 N N . ARG A 1 238 ? -36.140 -5.699 68.585 1.00 87.50 238 ARG A N 1
ATOM 1898 C CA . ARG A 1 238 ? -37.415 -5.644 69.326 1.00 87.50 238 ARG A CA 1
ATOM 1899 C C . ARG A 1 238 ? -37.484 -6.682 70.443 1.00 87.50 238 ARG A C 1
ATOM 1901 O O . ARG A 1 238 ? -37.887 -6.346 71.556 1.00 87.50 238 ARG A O 1
ATOM 1908 N N . VAL A 1 239 ? -37.100 -7.927 70.167 1.00 88.94 239 VAL A N 1
ATOM 1909 C CA . VAL A 1 239 ? -37.127 -9.028 71.144 1.00 88.94 239 VAL A CA 1
ATOM 1910 C C . VAL A 1 239 ? -36.153 -8.762 72.287 1.00 88.94 239 VAL A C 1
ATOM 1912 O O . VAL A 1 239 ? -36.517 -8.909 73.453 1.00 88.94 239 VAL A O 1
ATOM 1915 N N . THR A 1 240 ? -34.938 -8.302 71.988 1.00 92.56 240 THR A N 1
ATOM 1916 C CA . THR A 1 240 ? -33.982 -7.910 73.034 1.00 92.56 240 THR A CA 1
ATOM 1917 C C . THR A 1 240 ? -34.498 -6.736 73.868 1.00 92.56 240 THR A C 1
ATOM 1919 O O . THR A 1 240 ? -34.344 -6.751 75.091 1.00 92.56 240 THR A O 1
ATOM 1922 N N . GLY A 1 241 ? -35.178 -5.760 73.256 1.00 94.12 241 GLY A N 1
ATOM 1923 C CA . GLY A 1 241 ? -35.884 -4.690 73.968 1.00 94.12 241 GLY A CA 1
ATOM 1924 C C . GLY A 1 241 ? -36.963 -5.214 74.922 1.00 94.12 241 GLY A C 1
ATOM 1925 O O . GLY A 1 241 ? -36.959 -4.868 76.105 1.00 94.12 241 GLY A O 1
ATOM 1926 N N . LEU A 1 242 ? -37.838 -6.101 74.441 1.00 94.94 242 LEU A N 1
ATOM 1927 C CA . LEU A 1 242 ? -38.880 -6.733 75.256 1.00 94.94 242 LEU A CA 1
ATOM 1928 C C . LEU A 1 242 ? -38.293 -7.547 76.411 1.00 94.94 242 LEU A C 1
ATOM 1930 O O . LEU A 1 242 ? -38.784 -7.438 77.531 1.00 94.94 242 LEU A O 1
ATOM 1934 N N . ASN A 1 243 ? -37.208 -8.288 76.184 1.00 93.50 243 ASN A N 1
ATOM 1935 C CA . ASN A 1 243 ? -36.534 -9.056 77.232 1.00 93.50 243 ASN A CA 1
ATOM 1936 C C . ASN A 1 243 ? -35.998 -8.165 78.361 1.00 93.50 243 ASN A C 1
ATOM 1938 O O . ASN A 1 243 ? -36.104 -8.529 79.532 1.00 93.50 243 ASN A O 1
ATOM 1942 N N . ARG A 1 244 ? -35.474 -6.971 78.046 1.00 96.06 244 ARG A N 1
ATOM 1943 C CA . ARG A 1 244 ? -35.070 -5.997 79.078 1.00 96.06 244 ARG A CA 1
ATOM 1944 C C . ARG A 1 244 ? -36.271 -5.516 79.891 1.00 96.06 244 ARG A C 1
ATOM 1946 O O . ARG A 1 244 ? -36.176 -5.420 81.114 1.00 96.06 244 ARG A O 1
ATOM 1953 N N . THR A 1 245 ? -37.399 -5.249 79.233 1.00 96.31 245 THR A N 1
ATOM 1954 C CA . THR A 1 245 ? -38.639 -4.839 79.909 1.00 96.31 245 THR A CA 1
ATOM 1955 C C . THR A 1 245 ? -39.189 -5.955 80.794 1.00 96.31 245 THR A C 1
ATOM 1957 O O . THR A 1 245 ? -39.529 -5.693 81.944 1.00 96.31 245 THR A O 1
ATOM 1960 N N . ILE A 1 246 ? -39.221 -7.199 80.304 1.00 96.62 246 ILE A N 1
ATOM 1961 C CA . ILE A 1 246 ? -39.647 -8.374 81.079 1.00 96.62 246 ILE A CA 1
ATOM 1962 C C . ILE A 1 246 ? -38.773 -8.535 82.320 1.00 96.62 246 ILE A C 1
ATOM 1964 O O . ILE A 1 246 ? -39.309 -8.644 83.418 1.00 96.62 246 ILE A O 1
ATOM 1968 N N . LYS A 1 247 ? -37.445 -8.470 82.170 1.00 96.62 247 LYS A N 1
ATOM 1969 C CA . LYS A 1 247 ? -36.515 -8.573 83.300 1.00 96.62 247 LYS A CA 1
ATOM 1970 C C . LYS A 1 247 ? -36.784 -7.497 84.356 1.00 96.62 247 LYS A C 1
ATOM 1972 O O . LYS A 1 247 ? -36.909 -7.807 85.533 1.00 96.62 247 LYS A O 1
ATOM 1977 N N . ARG A 1 248 ? -36.985 -6.245 83.929 1.00 96.00 248 ARG A N 1
ATOM 1978 C CA . ARG A 1 248 ? -37.347 -5.145 84.835 1.00 96.00 248 ARG A CA 1
ATOM 1979 C C . ARG A 1 248 ? -38.665 -5.405 85.572 1.00 96.00 248 ARG A C 1
ATOM 1981 O O . ARG A 1 248 ? -38.755 -5.114 86.760 1.00 96.00 248 ARG A O 1
ATOM 1988 N N . LEU A 1 249 ? -39.684 -5.920 84.882 1.00 96.31 249 LEU A N 1
ATOM 1989 C CA . LEU A 1 249 ? -40.970 -6.251 85.502 1.00 96.31 249 LEU A CA 1
ATOM 1990 C C . LEU A 1 249 ? -40.841 -7.417 86.494 1.00 96.31 249 LEU A C 1
ATOM 1992 O O . LEU A 1 249 ? -41.452 -7.371 87.557 1.00 96.31 249 LEU A O 1
ATOM 1996 N N . GLN A 1 250 ? -40.017 -8.421 86.191 1.00 96.50 250 GLN A N 1
ATOM 1997 C CA . GLN A 1 250 ? -39.716 -9.530 87.103 1.00 96.50 250 GLN A CA 1
ATOM 1998 C C . GLN A 1 250 ? -38.986 -9.053 88.367 1.00 96.50 250 GLN A C 1
ATOM 2000 O O . GLN A 1 250 ? -39.358 -9.450 89.469 1.00 96.50 250 GLN A O 1
ATOM 2005 N N . ASP A 1 251 ? -38.008 -8.153 88.234 1.00 95.88 251 ASP A N 1
ATOM 2006 C CA . ASP A 1 251 ? -37.305 -7.547 89.375 1.00 95.88 251 ASP A CA 1
ATOM 2007 C C . ASP A 1 251 ? -38.259 -6.707 90.248 1.00 95.88 251 ASP A C 1
ATOM 2009 O O . ASP A 1 251 ? -38.187 -6.715 91.478 1.00 95.88 251 ASP A O 1
ATOM 2013 N N . GLN A 1 252 ? -39.203 -5.996 89.622 1.00 96.19 252 GLN A N 1
ATOM 2014 C CA . GLN A 1 252 ? -40.244 -5.264 90.345 1.00 96.19 252 GLN A CA 1
ATOM 2015 C C . GLN A 1 252 ? -41.204 -6.204 91.079 1.00 96.19 252 GLN A C 1
ATOM 2017 O O . GLN A 1 252 ? -41.572 -5.922 92.221 1.00 96.19 252 GLN A O 1
ATOM 2022 N N . LEU A 1 253 ? -41.606 -7.307 90.445 1.00 96.44 253 LEU A N 1
ATOM 2023 C CA . LEU A 1 253 ? -42.505 -8.286 91.045 1.00 96.44 253 LEU A CA 1
ATOM 2024 C C . LEU A 1 253 ? -41.849 -8.980 92.242 1.00 96.44 253 LEU A C 1
ATOM 2026 O O . LEU A 1 253 ? -42.443 -8.997 93.315 1.00 96.44 253 LEU A O 1
ATOM 2030 N N . SER A 1 254 ? -40.610 -9.454 92.102 1.00 94.06 254 SER A N 1
ATOM 2031 C CA . SER A 1 254 ? -39.875 -10.097 93.199 1.00 94.06 254 SER A CA 1
ATOM 2032 C C . SER A 1 254 ? -39.656 -9.141 94.377 1.00 94.06 254 SER A C 1
ATOM 2034 O O . SER A 1 254 ? -39.854 -9.512 95.533 1.00 94.06 254 SER A O 1
ATOM 2036 N N . SER A 1 255 ? -39.361 -7.864 94.106 1.00 95.44 255 SER A N 1
ATOM 2037 C CA . SER A 1 255 ? -39.302 -6.827 95.142 1.00 95.44 255 SER A CA 1
ATOM 2038 C C . SER A 1 255 ? -40.637 -6.674 95.885 1.00 95.44 255 SER A C 1
ATOM 2040 O O . SER A 1 255 ? -40.658 -6.571 97.115 1.00 95.44 255 SER A O 1
ATOM 2042 N N . LYS A 1 256 ? -41.765 -6.699 95.162 1.00 95.94 256 LYS A N 1
ATOM 2043 C CA . LYS A 1 256 ? -43.108 -6.638 95.758 1.00 95.94 256 LYS A CA 1
ATOM 2044 C C . LYS A 1 256 ? -43.471 -7.902 96.533 1.00 95.94 256 LYS A C 1
ATOM 2046 O O . LYS A 1 256 ? -44.078 -7.785 97.594 1.00 95.94 256 LYS A O 1
ATOM 2051 N N . GLU A 1 257 ? -43.077 -9.080 96.066 1.00 95.88 257 GLU A N 1
ATOM 2052 C CA . GLU A 1 257 ? -43.272 -10.347 96.779 1.00 95.88 257 GLU A CA 1
ATOM 2053 C C . GLU A 1 257 ? -42.506 -10.377 98.103 1.00 95.88 257 GLU A C 1
ATOM 2055 O O . GLU A 1 257 ? -43.085 -10.732 99.130 1.00 95.88 257 GLU A O 1
ATOM 2060 N N . ILE A 1 258 ? -41.251 -9.912 98.114 1.00 94.75 258 ILE A N 1
ATOM 2061 C CA . ILE A 1 258 ? -40.460 -9.766 99.345 1.00 94.75 258 ILE A CA 1
ATOM 2062 C C . ILE A 1 258 ? -41.152 -8.793 100.306 1.00 94.75 258 ILE A C 1
ATOM 2064 O O . ILE A 1 258 ? -41.305 -9.101 101.488 1.00 94.75 258 ILE A O 1
ATOM 2068 N N . GLN A 1 259 ? -41.626 -7.642 99.809 1.00 94.69 259 GLN A N 1
ATOM 2069 C CA . GLN A 1 259 ? -42.400 -6.699 100.624 1.00 94.69 259 GLN A CA 1
ATOM 2070 C C . GLN A 1 259 ? -43.632 -7.374 101.236 1.00 94.69 259 GLN A C 1
ATOM 2072 O O . GLN A 1 259 ? -43.836 -7.272 102.443 1.00 94.69 259 GLN A O 1
ATOM 2077 N N . LEU A 1 260 ? -44.429 -8.091 100.441 1.00 95.62 260 LEU A N 1
ATOM 2078 C CA . LEU A 1 260 ? -45.616 -8.799 100.924 1.00 95.62 260 LEU A CA 1
ATOM 2079 C C . LEU A 1 260 ? -45.278 -9.879 101.954 1.00 95.62 260 LEU A C 1
ATOM 2081 O O . LEU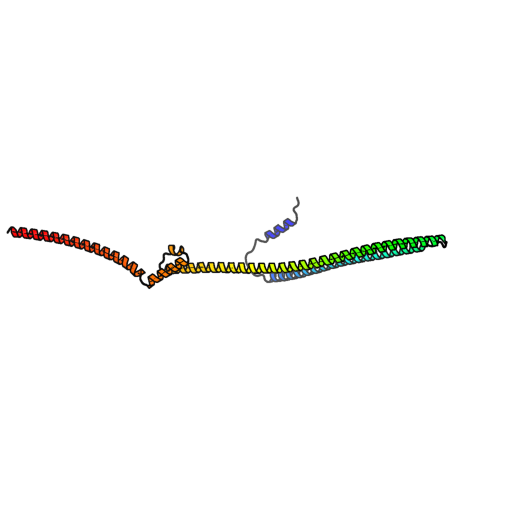 A 1 260 ? -46.003 -9.999 102.938 1.00 95.62 260 LEU A O 1
ATOM 2085 N N . SER A 1 261 ? -44.192 -10.632 101.767 1.00 93.12 261 SER A N 1
ATOM 2086 C CA . SER A 1 261 ? -43.724 -11.606 102.760 1.00 93.12 261 SER A CA 1
ATOM 2087 C C . SER A 1 261 ? -43.414 -10.926 104.090 1.00 93.12 261 SER A C 1
ATOM 2089 O O . SER A 1 261 ? -43.939 -11.340 105.116 1.00 93.12 261 SER A O 1
ATOM 2091 N N . MET A 1 262 ? -42.661 -9.820 104.072 1.00 92.88 262 MET A N 1
ATOM 2092 C CA . MET A 1 262 ? -42.356 -9.062 105.290 1.00 92.88 262 MET A CA 1
ATOM 2093 C C . MET A 1 262 ? -43.619 -8.534 105.983 1.00 92.88 262 MET A C 1
ATOM 2095 O O . MET A 1 262 ? -43.700 -8.553 107.210 1.00 92.88 262 MET A O 1
ATOM 2099 N N . TRP A 1 263 ? -44.611 -8.061 105.219 1.00 93.44 263 TRP A N 1
ATOM 2100 C CA . TRP A 1 263 ? -45.894 -7.621 105.777 1.00 93.44 263 TRP A CA 1
ATOM 2101 C C . TRP A 1 263 ? -46.678 -8.776 106.403 1.00 93.44 263 TRP A C 1
ATOM 2103 O O . TRP A 1 263 ? -47.223 -8.596 107.489 1.00 93.44 263 TRP A O 1
ATOM 2113 N N . ARG A 1 264 ? -46.706 -9.952 105.763 1.00 94.19 264 ARG A N 1
ATOM 2114 C CA . ARG A 1 264 ? -47.340 -11.163 106.313 1.00 94.19 264 ARG A CA 1
ATOM 2115 C C . ARG A 1 264 ? -46.647 -11.632 107.590 1.00 94.19 264 ARG A C 1
ATOM 2117 O O . ARG A 1 264 ? -47.332 -11.875 108.575 1.00 94.19 264 ARG A O 1
ATOM 2124 N N . ASP A 1 265 ? -45.316 -11.673 107.612 1.00 91.94 265 ASP A N 1
ATOM 2125 C CA . ASP A 1 265 ? -44.543 -12.044 108.805 1.00 91.94 265 ASP A CA 1
ATOM 2126 C C . ASP A 1 265 ? -44.783 -11.061 109.957 1.00 91.94 265 ASP A C 1
ATOM 2128 O O . ASP A 1 265 ? -44.903 -11.457 111.116 1.00 91.94 265 ASP A O 1
ATOM 2132 N N . LYS A 1 266 ? -44.865 -9.760 109.651 1.00 91.56 266 LYS A N 1
ATOM 2133 C CA . LYS A 1 266 ? -45.170 -8.725 110.644 1.00 91.56 266 LYS A CA 1
ATOM 2134 C C . LYS A 1 266 ? -46.603 -8.841 111.167 1.00 91.56 266 LYS A C 1
ATOM 2136 O O . LYS A 1 266 ? -46.801 -8.686 112.366 1.00 91.56 266 LYS A O 1
ATOM 2141 N N . ALA A 1 267 ? -47.571 -9.123 110.296 1.00 87.50 267 ALA A N 1
ATOM 2142 C CA . ALA A 1 267 ? -48.956 -9.365 110.692 1.00 87.50 267 ALA A CA 1
ATOM 2143 C C . ALA A 1 267 ? -49.068 -10.600 111.599 1.00 87.50 267 ALA A C 1
ATOM 2145 O O . ALA A 1 267 ? -49.613 -10.490 112.689 1.00 87.50 267 ALA A O 1
ATOM 2146 N N . GLY A 1 268 ? -48.449 -11.725 111.224 1.00 87.31 268 GLY A N 1
ATOM 2147 C CA . GLY A 1 268 ? -48.450 -12.941 112.043 1.00 87.31 268 GLY A CA 1
ATOM 2148 C C . GLY A 1 268 ? -47.776 -12.762 113.410 1.00 87.31 268 GLY A C 1
ATOM 2149 O O . GLY A 1 268 ? -48.242 -13.314 114.400 1.00 87.31 268 GLY A O 1
ATOM 2150 N N . LYS A 1 269 ? -46.713 -11.948 113.503 1.00 83.94 269 LYS A N 1
ATOM 2151 C CA . LYS A 1 269 ? -46.103 -11.585 114.799 1.00 83.94 269 LYS A CA 1
ATOM 2152 C C . LYS A 1 269 ? -47.048 -10.772 115.683 1.00 83.94 269 LYS A C 1
ATOM 2154 O O . LYS A 1 269 ? -47.121 -11.042 116.872 1.00 83.94 269 LYS A O 1
ATOM 2159 N N . LEU A 1 270 ? -47.772 -9.813 115.105 1.00 82.25 270 LEU A N 1
ATOM 2160 C CA . LEU A 1 270 ? -48.759 -9.014 115.837 1.00 82.25 270 LEU A CA 1
ATOM 2161 C C . LEU A 1 270 ? -49.967 -9.853 116.285 1.00 82.25 270 LEU A C 1
ATOM 2163 O O . LEU A 1 270 ? -50.512 -9.595 117.349 1.00 82.25 270 LEU A O 1
ATOM 2167 N N . GLU A 1 271 ? -50.367 -10.862 115.509 1.00 78.31 271 GLU A N 1
ATOM 2168 C CA . GLU A 1 271 ? -51.438 -11.799 115.882 1.00 78.31 271 GLU A CA 1
ATOM 2169 C C . GLU A 1 271 ? -51.021 -12.787 116.986 1.00 78.31 271 GLU A C 1
ATOM 2171 O O . GLU A 1 271 ? -51.878 -13.247 117.729 1.00 78.31 271 GLU A O 1
ATOM 2176 N N . ALA A 1 272 ? -49.726 -13.097 117.125 1.00 74.06 272 ALA A N 1
ATOM 2177 C CA . ALA A 1 272 ? -49.197 -13.970 118.180 1.00 74.06 272 ALA A CA 1
ATOM 2178 C C . ALA A 1 272 ? -48.936 -13.252 119.523 1.00 74.06 272 ALA A C 1
ATOM 2180 O O . ALA A 1 272 ? -48.656 -13.911 120.523 1.00 74.06 272 ALA A O 1
ATOM 2181 N N . GLU A 1 273 ? -48.988 -11.916 119.542 1.00 63.50 273 GLU A N 1
ATOM 2182 C CA . GLU A 1 273 ? -48.855 -11.074 120.745 1.00 63.50 273 GLU A CA 1
ATOM 2183 C C . GLU A 1 273 ? -50.216 -10.730 121.397 1.00 63.50 273 GLU A C 1
ATOM 2185 O O . GLU A 1 273 ? -50.244 -10.039 122.419 1.00 63.50 273 GLU A O 1
ATOM 2190 N N . VAL A 1 274 ? -51.329 -11.221 120.829 1.00 50.81 274 VAL A N 1
ATOM 2191 C CA . VAL A 1 274 ? -52.714 -11.125 121.343 1.00 50.81 274 VAL A CA 1
ATOM 2192 C C . VAL A 1 274 ? -53.145 -12.461 121.938 1.00 50.81 274 VAL A C 1
ATOM 2194 O O . VAL A 1 274 ? -53.775 -12.435 123.019 1.00 50.81 274 VAL A O 1
#

Foldseek 3Di:
DDDDPVVVVVVVVVVVPDDDDDDDDPPPVVVVVVVVVVVVVVVVVVVVVVVVVVVVVVVVVVVVVVVVVVVVVVVVVVVVVVVVVVVVVVPQDDPDPVSVVVVVVVVVVVVVVVVVVVVVVVVVVVVVVVVVVVVVVVVVVVVVVVVVVVVVVVVVVVVVVVVVVVVVVVVVVVVVVVVVLVVLLVVLLVLCVVLPNDSVVSVPDHNVRSVVVSVVSVVCVVVVVVVVVVVVVVVVVVVVVVV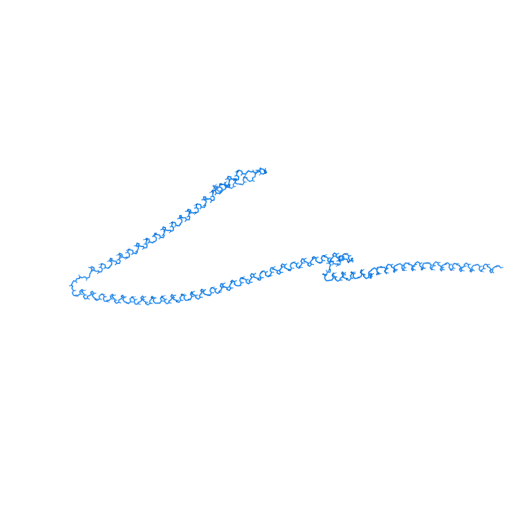VVVVVVVVVVVVVVVVVVVVVVVVVVVVVVD

Sequence (274 aa):
MALHPVTLCLICILTSSARLSSQPINVNGNQQLEYSRGNECVLERRVHELSDNLMNAQLQIRDLERQLAQARHESEHVCDMRREMSVREGNLFSPTEVAIKEHTRRVITECAEQRELCARLETRLAETAARLESTETIKAQARDEIERVERDNVALRDHVRRLECELTSSELNRDGHRADKERFFLYLCKLASKVKIDQGLAVRMDMTELQEAIQIRVGQLTSGEYTLLTDVQANADRVTGLNRTIKRLQDQLSSKEIQLSMWRDKAGKLEAEV

Organism: NCBI:txid27848

pLDDT: mean 86.42, std 16.16, range [40.62, 98.62]

InterPro domains:
  IPR039139 Coiled-coil domain-containing protein 170-like [PTHR18863] (43-273)